Protein AF-A0A1J8QAJ9-F1 (afdb_monomer_lite)

Organism: NCBI:txid180088

pLDDT: mean 81.23, std 15.1, range [34.09, 98.06]

InterPro domains:
  IPR018247 EF-Hand 1, calcium-binding site [PS00018] (236-248)
  IPR027815 CSC1/OSCA1-like, cytosolic domain [PF14703] (77-227)
  IPR032880 CSC1/OSCA1-like, N-terminal transmembrane domain [PF13967] (1-53)
  IPR045122 Calcium permeable stress-gated cation channel 1-like [PTHR13018] (11-214)

Secondary structure (DSSP, 8-state):
-HHHHTT---TT--GGGGGSGGG--GGGGGGHHHHHHHHHHHHHHHHHHHHHHHHHHHHHHHHHHHSHHHHTSHHHH--------GGG-SHHHHHHHHTTSTT--S--------TTHHHHHHHHHHHHHHHHHHHHHHHHHHHHHHHHHHHHHTTS--------TTS-HHHHHHHS-GGGS-EEEPPPTT-SSPPTT-S-EEEHHHHHHHHHHHHHHHHHHHHHHHHHTTT-----SSSSSS--TTTSPP--SPP-

Radius of gyration: 36.28 Å; chains: 1; bounding box: 70×71×97 Å

Foldseek 3Di:
DCLQQPPQDDPPQDDPSSPDPVSHDPVRVVSVVVVVVVVVVVVVVVVVVCVVVVVVVVVVVVVVLPPPVNCPDPVNVDDDDPDDDLVCQDFVSVQVVCCPPPPGDPGDDRDFDLDCLVVLVVQLVVLVVLLVVQLVQLLVVLVVVVVVVVVVCVVPDDDDDPPPSVPPSVVSVVRDPPVSGDKDFDPDDPDPDRDVPDGDIDRSNVVSVVSNVVSVVVNVVSVVVRVVVSPDPQDPPPPPPDCDPVSDDPPPDDDD

Sequence (256 aa):
MPVTAVNNSSPGKTGLDRFNYGNIAAENQPRYSAHVVLAYIFTFWIYWNIRREMRHFITVRQLHLINPAHSKSVQANTILVTGIPVKYLSEPALSQLYSHLPGGIAKVWLNRDLKDLPSIYDRRLAACGKLESAETSLLSTAAKLRRKELKKADGTNESFESADPERNVALAERLVPKDQWPTHRLPAGFMPFSLPFIGEKVDTIDWCRKEIAATTGLLIKGRQTVADESLSLSEDVNGDGKVDRQDLNKQTYPPL

Structure (mmCIF, N/CA/C/O backbone):
data_AF-A0A1J8QAJ9-F1
#
_entry.id   AF-A0A1J8QAJ9-F1
#
loop_
_atom_site.group_PDB
_atom_site.id
_atom_site.type_symbol
_atom_site.label_atom_id
_atom_site.label_alt_id
_atom_site.label_comp_id
_atom_site.label_asym_id
_atom_site.label_entity_id
_atom_site.label_seq_id
_atom_site.pdbx_PDB_ins_code
_atom_site.Cartn_x
_atom_site.Cartn_y
_atom_site.Cartn_z
_atom_site.occupancy
_atom_site.B_iso_or_equiv
_atom_site.auth_seq_id
_atom_site.auth_comp_id
_atom_site.auth_asym_id
_atom_site.auth_atom_id
_atom_site.pdbx_PDB_model_num
ATOM 1 N N . MET A 1 1 ? -3.900 17.678 -45.685 1.00 61.94 1 MET A N 1
ATOM 2 C CA . MET A 1 1 ? -5.143 18.411 -46.016 1.00 61.94 1 MET A CA 1
ATOM 3 C C . MET A 1 1 ? -5.127 19.056 -47.402 1.00 61.94 1 MET A C 1
ATOM 5 O O . MET A 1 1 ? -6.045 18.758 -48.152 1.00 61.94 1 MET A O 1
ATOM 9 N N . PRO A 1 2 ? -4.132 19.869 -47.817 1.00 74.75 2 PRO A N 1
ATOM 10 C CA . PRO A 1 2 ? -4.146 20.434 -49.176 1.00 74.75 2 PRO A CA 1
ATOM 11 C C . PRO A 1 2 ? -3.900 19.379 -50.271 1.00 74.75 2 PRO A C 1
ATOM 13 O O . PRO A 1 2 ? -4.496 19.452 -51.339 1.00 74.75 2 PRO A O 1
ATOM 16 N N . VAL A 1 3 ? -3.097 18.351 -49.972 1.00 78.88 3 VAL A N 1
ATOM 17 C CA . VAL A 1 3 ? -2.720 17.269 -50.905 1.00 78.88 3 VAL A CA 1
ATOM 18 C C . VAL A 1 3 ? -3.925 16.469 -51.430 1.00 78.88 3 VAL A C 1
ATOM 20 O O . VAL A 1 3 ? -3.928 16.048 -52.586 1.00 78.88 3 VAL A O 1
ATOM 23 N N . THR A 1 4 ? -4.959 16.280 -50.606 1.00 80.75 4 THR A N 1
ATOM 24 C CA . THR A 1 4 ? -6.161 15.502 -50.951 1.00 80.75 4 THR A CA 1
ATOM 25 C C . THR A 1 4 ? -7.276 16.345 -51.569 1.00 80.75 4 THR A C 1
ATOM 27 O O . THR A 1 4 ? -8.102 15.796 -52.294 1.00 80.75 4 THR A O 1
ATOM 30 N N . ALA A 1 5 ? -7.286 17.664 -51.334 1.00 77.88 5 ALA A N 1
ATOM 31 C CA . ALA A 1 5 ? -8.416 18.540 -51.652 1.00 77.88 5 ALA A CA 1
ATOM 32 C C . ALA A 1 5 ? -8.204 19.480 -52.853 1.00 77.88 5 ALA A C 1
ATOM 34 O O . ALA A 1 5 ? -9.180 19.862 -53.494 1.00 77.88 5 ALA A O 1
ATOM 35 N N . VAL A 1 6 ? -6.967 19.890 -53.151 1.00 80.44 6 VAL A N 1
ATOM 36 C CA . VAL A 1 6 ? -6.681 20.864 -54.222 1.00 80.44 6 VAL A CA 1
ATOM 37 C C . VAL A 1 6 ? -6.573 20.150 -55.569 1.00 80.44 6 VAL A C 1
ATOM 39 O O . VAL A 1 6 ? -5.851 19.163 -55.673 1.00 80.44 6 VAL A O 1
ATOM 42 N N . ASN A 1 7 ? -7.252 20.642 -56.612 1.00 73.94 7 ASN A N 1
ATOM 43 C CA . ASN A 1 7 ? -7.198 20.100 -57.983 1.00 73.94 7 ASN A CA 1
ATOM 44 C C . ASN A 1 7 ? -7.383 18.571 -58.053 1.00 73.94 7 ASN A C 1
ATOM 46 O O . ASN A 1 7 ? -6.612 17.878 -58.714 1.00 73.94 7 ASN A O 1
ATOM 50 N N . ASN A 1 8 ? -8.361 18.056 -57.304 1.00 70.50 8 ASN A N 1
ATOM 51 C CA . ASN A 1 8 ? -8.836 16.673 -57.334 1.00 70.50 8 ASN A CA 1
ATOM 52 C C . ASN A 1 8 ? -10.368 16.731 -57.318 1.00 70.50 8 ASN A C 1
ATOM 54 O O . ASN A 1 8 ? -10.951 17.111 -56.302 1.00 70.50 8 ASN A O 1
ATOM 58 N N . SER A 1 9 ? -11.011 16.397 -58.436 1.00 65.44 9 SER A N 1
ATOM 59 C CA . SER A 1 9 ? -12.472 16.359 -58.546 1.00 65.44 9 SER A CA 1
ATOM 60 C C . SER A 1 9 ? -12.901 14.920 -58.806 1.00 65.44 9 SER A C 1
ATOM 62 O O . SER A 1 9 ? -12.842 14.452 -59.939 1.00 65.44 9 SER A O 1
ATOM 64 N N . SER A 1 10 ? -13.268 14.191 -57.748 1.00 68.81 10 SER A N 1
ATOM 65 C CA . SER A 1 10 ? -13.885 12.871 -57.889 1.00 68.81 10 SER A CA 1
ATOM 66 C C . SER A 1 10 ? -15.414 13.014 -57.798 1.00 68.81 10 SER A C 1
ATOM 68 O O . SER A 1 10 ? -15.906 13.690 -56.886 1.00 68.81 10 SER A O 1
ATOM 70 N N . PRO A 1 11 ? -16.191 12.444 -58.741 1.00 72.50 11 PRO A N 1
ATOM 71 C CA . PRO A 1 11 ? -17.647 12.558 -58.717 1.00 72.50 11 PRO A CA 1
ATOM 72 C C . PRO A 1 11 ? -18.222 12.000 -57.407 1.00 72.50 11 PRO A C 1
ATOM 74 O O . PRO A 1 11 ? -17.904 10.881 -57.013 1.00 72.50 11 PRO A O 1
ATOM 77 N N . GLY A 1 12 ? -19.066 12.781 -56.727 1.00 73.50 12 GLY A N 1
ATOM 78 C CA . GLY A 1 12 ? -19.801 12.337 -55.535 1.00 73.50 12 GLY A CA 1
ATOM 79 C C . GLY A 1 12 ? -19.092 12.497 -54.183 1.00 73.50 12 GLY A C 1
ATOM 80 O O . GLY A 1 12 ? -19.705 12.184 -53.168 1.00 73.50 12 GLY A O 1
ATOM 81 N N . LYS A 1 13 ? -17.853 13.012 -54.120 1.00 71.31 13 LYS A N 1
ATOM 82 C CA . LYS A 1 13 ? -17.152 13.267 -52.841 1.00 71.31 13 LYS A CA 1
ATOM 83 C C . LYS A 1 13 ? -17.133 14.751 -52.483 1.00 71.31 13 LYS A C 1
ATOM 85 O O . LYS A 1 13 ? -16.200 15.485 -52.806 1.00 71.31 13 LYS A O 1
ATOM 90 N N . THR A 1 14 ? -18.180 15.200 -51.794 1.00 77.00 14 THR A N 1
ATOM 91 C CA . THR A 1 14 ? -18.348 16.591 -51.337 1.00 77.00 14 THR A CA 1
ATOM 92 C C . THR A 1 14 ? -18.219 16.714 -49.816 1.00 77.00 14 THR A C 1
ATOM 94 O O . THR A 1 14 ? -18.497 15.772 -49.083 1.00 77.00 14 THR A O 1
ATOM 97 N N . GLY A 1 15 ? -17.822 17.887 -49.309 1.00 81.38 15 GLY A N 1
ATOM 98 C CA . GLY A 1 15 ? -17.729 18.133 -47.863 1.00 81.38 15 GLY A CA 1
ATOM 99 C C . GLY A 1 15 ? -16.521 17.455 -47.203 1.00 81.38 15 GLY A C 1
ATOM 100 O O . GLY A 1 15 ? -15.385 17.672 -47.629 1.00 81.38 15 GLY A O 1
ATOM 101 N N . LEU A 1 16 ? -16.754 16.668 -46.145 1.00 80.44 16 LEU A N 1
ATOM 102 C CA . LEU A 1 16 ? -15.703 16.020 -45.341 1.00 80.44 16 LEU A CA 1
ATOM 103 C C . LEU A 1 16 ? -14.921 14.956 -46.131 1.00 80.44 16 LEU A C 1
ATOM 105 O O . LEU A 1 16 ? -13.706 14.826 -45.961 1.00 80.44 16 LEU A O 1
ATOM 109 N N . ASP A 1 17 ? -15.589 14.269 -47.058 1.00 79.94 17 ASP A N 1
ATOM 110 C CA . ASP A 1 17 ? -14.991 13.211 -47.881 1.00 79.94 17 ASP A CA 1
ATOM 111 C C . ASP A 1 17 ? -13.888 13.717 -48.815 1.00 79.94 17 ASP A C 1
ATOM 113 O O . ASP A 1 17 ? -13.014 12.947 -49.217 1.00 79.94 17 ASP A O 1
ATOM 117 N N . ARG A 1 18 ? -13.853 15.029 -49.088 1.00 78.12 18 ARG A N 1
ATOM 118 C CA . ARG A 1 18 ? -12.791 15.680 -49.868 1.00 78.12 18 ARG A CA 1
ATOM 119 C C . ARG A 1 18 ? -11.414 15.580 -49.200 1.00 78.12 18 ARG A C 1
ATOM 121 O O . ARG A 1 18 ? -10.391 15.644 -49.878 1.00 78.12 18 ARG A O 1
ATOM 128 N N . PHE A 1 19 ? -11.367 15.446 -47.874 1.00 81.75 19 PHE A N 1
ATOM 129 C CA . PHE A 1 19 ? -10.110 15.395 -47.121 1.00 81.75 19 PHE A CA 1
ATOM 130 C C . PHE A 1 19 ? -9.593 13.975 -46.891 1.00 81.75 19 PHE A C 1
ATOM 132 O O . PHE A 1 19 ? -8.441 13.813 -46.484 1.00 81.75 19 PHE A O 1
ATOM 139 N N . ASN A 1 20 ? -10.414 12.964 -47.175 1.00 80.88 20 ASN A N 1
ATOM 140 C CA . ASN A 1 20 ? -10.058 11.566 -47.003 1.00 80.88 20 ASN A CA 1
ATOM 141 C C . ASN A 1 20 ? -9.048 11.117 -48.083 1.00 80.88 20 ASN A C 1
ATOM 143 O O . ASN A 1 20 ? -9.077 11.594 -49.219 1.00 80.88 20 ASN A O 1
ATOM 147 N N . TYR A 1 21 ? -8.160 10.173 -47.754 1.00 77.56 21 TYR A N 1
ATOM 148 C CA . TYR A 1 21 ? -7.148 9.645 -48.683 1.00 77.56 21 TYR A CA 1
ATOM 149 C C . TYR A 1 21 ? -7.778 8.968 -49.916 1.00 77.56 21 TYR A C 1
ATOM 151 O O . TYR A 1 21 ? -7.160 8.891 -50.976 1.00 77.56 21 TYR A O 1
ATOM 159 N N . GLY A 1 22 ? -9.032 8.518 -49.802 1.00 78.31 22 GLY A N 1
ATOM 160 C CA . GLY A 1 22 ? -9.804 7.942 -50.903 1.00 78.31 22 GLY A CA 1
ATOM 161 C C . GLY A 1 22 ? -10.326 8.946 -51.944 1.00 78.31 22 GLY A C 1
ATOM 162 O O . GLY A 1 22 ? -11.028 8.521 -52.856 1.00 78.31 22 GLY A O 1
ATOM 163 N N . ASN A 1 23 ? -10.070 10.255 -51.815 1.00 81.81 23 ASN A N 1
ATOM 164 C CA . ASN A 1 23 ? -10.470 11.283 -52.797 1.00 81.81 23 ASN A CA 1
ATOM 165 C C . ASN A 1 23 ? -9.426 11.516 -53.915 1.00 81.81 23 ASN A C 1
ATOM 167 O O . ASN A 1 23 ? -9.643 12.320 -54.819 1.00 81.81 23 ASN A O 1
ATOM 171 N N . ILE A 1 24 ? -8.268 10.852 -53.861 1.00 81.62 24 ILE A N 1
ATOM 172 C CA . ILE A 1 24 ? -7.215 11.015 -54.872 1.00 81.62 24 ILE A CA 1
ATOM 173 C C . ILE A 1 24 ? -7.598 10.215 -56.128 1.00 81.62 24 ILE A C 1
ATOM 175 O O . ILE A 1 24 ? -7.773 9.000 -56.068 1.00 81.62 24 ILE A O 1
ATOM 179 N N . ALA A 1 25 ? -7.751 10.907 -57.261 1.00 78.94 25 ALA A N 1
ATOM 180 C CA . ALA A 1 25 ? -8.084 10.299 -58.550 1.00 78.94 25 ALA A CA 1
ATOM 181 C C . ALA A 1 25 ? -6.923 9.447 -59.101 1.00 78.94 25 ALA A C 1
ATOM 183 O O . ALA A 1 25 ? -5.756 9.699 -58.791 1.00 78.94 25 ALA A O 1
ATOM 184 N N . ALA A 1 26 ? -7.230 8.465 -59.958 1.00 77.00 26 ALA A N 1
ATOM 185 C CA . ALA A 1 26 ? -6.241 7.538 -60.530 1.00 77.00 26 ALA A CA 1
ATOM 186 C C . ALA A 1 26 ? -5.134 8.236 -61.350 1.00 77.00 26 ALA A C 1
ATOM 188 O O . ALA A 1 26 ? -4.016 7.741 -61.428 1.00 77.00 26 ALA A O 1
ATOM 189 N N . GLU A 1 27 ? -5.420 9.416 -61.895 1.00 79.25 27 GLU A N 1
ATOM 190 C CA . GLU A 1 27 ? -4.472 10.283 -62.609 1.00 79.25 27 GLU A CA 1
ATOM 191 C C . GLU A 1 27 ? -3.473 11.012 -61.686 1.00 79.25 27 GLU A C 1
ATOM 193 O O . GLU A 1 27 ? -2.376 11.362 -62.111 1.00 79.25 27 GLU A O 1
ATOM 198 N N . ASN A 1 28 ? -3.808 11.191 -60.401 1.00 77.94 28 ASN A N 1
ATOM 199 C CA . ASN A 1 28 ? -3.022 11.948 -59.417 1.00 77.94 28 ASN A CA 1
ATOM 200 C C . ASN A 1 28 ? -2.430 11.060 -58.299 1.00 77.94 28 ASN A C 1
ATOM 202 O O . ASN A 1 28 ? -2.114 11.544 -57.208 1.00 77.94 28 ASN A O 1
ATOM 206 N N . GLN A 1 29 ? -2.212 9.772 -58.589 1.00 80.12 29 GLN A N 1
ATOM 207 C CA . GLN A 1 29 ? -1.561 8.776 -57.721 1.00 80.12 29 GLN A CA 1
ATOM 208 C C . GLN A 1 29 ? -0.252 9.227 -57.026 1.00 80.12 29 GLN A C 1
ATOM 210 O O . GLN A 1 29 ? -0.102 8.919 -55.839 1.00 80.12 29 GLN A O 1
ATOM 215 N N . PRO A 1 30 ? 0.686 9.993 -57.638 1.00 83.94 30 PRO A N 1
ATOM 216 C CA . PRO A 1 30 ? 1.929 10.383 -56.954 1.00 83.94 30 PRO A CA 1
ATOM 217 C C . PRO A 1 30 ? 1.712 11.210 -55.678 1.00 83.94 30 PRO A C 1
ATOM 219 O O . PRO A 1 30 ? 2.608 11.286 -54.837 1.00 83.94 30 PRO A O 1
ATOM 222 N N . ARG A 1 31 ? 0.522 11.786 -55.468 1.00 82.75 31 ARG A N 1
ATOM 223 C CA . ARG A 1 31 ? 0.179 12.549 -54.258 1.00 82.75 31 ARG A CA 1
ATOM 224 C C . ARG A 1 31 ? 0.101 11.689 -52.989 1.00 82.75 31 ARG A C 1
ATOM 226 O O . ARG A 1 31 ? 0.273 12.230 -51.897 1.00 82.75 31 ARG A O 1
ATOM 233 N N . TYR A 1 32 ? -0.078 10.368 -53.104 1.00 83.94 32 TYR A N 1
ATOM 234 C CA . TYR A 1 32 ? -0.026 9.453 -51.952 1.00 83.94 32 TYR A CA 1
ATOM 235 C C . TYR A 1 32 ? 1.341 9.450 -51.256 1.00 83.94 32 TYR A C 1
ATOM 237 O O . TYR A 1 32 ? 1.408 9.282 -50.037 1.00 83.94 32 TYR A O 1
ATOM 245 N N . SER A 1 33 ? 2.421 9.719 -52.000 1.00 85.06 33 SER A N 1
ATOM 246 C CA . SER A 1 33 ? 3.780 9.808 -51.450 1.00 85.06 33 SER A CA 1
ATOM 247 C C . SER A 1 33 ? 3.887 10.829 -50.314 1.00 85.06 33 SER A C 1
ATOM 249 O O . SER A 1 33 ? 4.554 10.568 -49.317 1.00 85.06 33 SER A O 1
ATOM 251 N N . ALA A 1 34 ? 3.158 11.948 -50.390 1.00 87.50 34 ALA A N 1
ATOM 252 C CA . ALA A 1 34 ? 3.179 12.976 -49.357 1.00 87.50 34 ALA A CA 1
ATOM 253 C C . ALA A 1 34 ? 2.617 12.479 -48.013 1.00 87.50 34 ALA A C 1
ATOM 255 O O . ALA A 1 34 ? 3.121 12.873 -46.963 1.00 87.50 34 ALA A O 1
ATOM 256 N N . HIS A 1 35 ? 1.614 11.590 -48.020 1.00 86.50 35 HIS A N 1
ATOM 257 C CA . HIS A 1 35 ? 1.092 10.977 -46.792 1.00 86.50 35 HIS A CA 1
ATOM 258 C C . HIS A 1 35 ? 2.091 10.003 -46.172 1.00 86.50 35 HIS A C 1
ATOM 260 O O . HIS A 1 35 ? 2.259 9.999 -44.955 1.00 86.50 35 HIS A O 1
ATOM 266 N N . VAL A 1 36 ? 2.782 9.222 -47.004 1.00 90.00 36 VAL A N 1
ATOM 267 C CA . VAL A 1 36 ? 3.828 8.291 -46.562 1.00 90.00 36 VAL A CA 1
ATOM 268 C C . VAL A 1 36 ? 5.016 9.054 -45.970 1.00 90.00 36 VAL A C 1
ATOM 270 O O . VAL A 1 36 ? 5.462 8.741 -44.870 1.00 90.00 36 VAL A O 1
ATOM 273 N N . VAL A 1 37 ? 5.483 10.111 -46.642 1.00 92.19 37 VAL A N 1
ATOM 274 C CA . VAL A 1 37 ? 6.563 10.980 -46.142 1.00 92.19 37 VAL A CA 1
ATOM 275 C C . VAL A 1 37 ? 6.173 11.631 -44.817 1.00 92.19 37 VAL A C 1
ATOM 277 O O . VAL A 1 37 ? 6.948 11.606 -43.864 1.00 92.19 37 VAL A O 1
ATOM 280 N N . LEU A 1 38 ? 4.954 12.168 -44.724 1.00 90.44 38 LEU A N 1
ATOM 281 C CA . LEU A 1 38 ? 4.445 12.767 -43.495 1.00 90.44 38 LEU A CA 1
ATOM 282 C C . LEU A 1 38 ? 4.342 11.732 -42.364 1.00 90.44 38 LEU A C 1
ATOM 284 O O . LEU A 1 38 ? 4.725 12.041 -41.239 1.00 90.44 38 LEU A O 1
ATOM 288 N N . ALA A 1 39 ? 3.914 10.500 -42.658 1.00 92.81 39 ALA A N 1
ATOM 289 C CA . ALA A 1 39 ? 3.911 9.410 -41.686 1.00 92.81 39 ALA A CA 1
ATOM 290 C C . ALA A 1 39 ? 5.326 9.121 -41.161 1.00 92.81 39 ALA A C 1
ATOM 292 O O . ALA A 1 39 ? 5.516 9.112 -39.950 1.00 92.81 39 ALA A O 1
ATOM 293 N N . TYR A 1 40 ? 6.334 8.994 -42.033 1.00 95.81 40 TYR A N 1
ATOM 294 C CA . TYR A 1 40 ? 7.724 8.792 -41.603 1.00 95.81 40 TYR A CA 1
ATOM 295 C C . TYR A 1 40 ? 8.274 9.956 -40.773 1.00 95.81 40 TYR A C 1
ATOM 297 O O . TYR A 1 40 ? 8.943 9.716 -39.767 1.00 95.81 40 TYR A O 1
ATOM 305 N N . ILE A 1 41 ? 7.969 11.206 -41.142 1.00 96.75 41 ILE A N 1
ATOM 306 C CA . ILE A 1 41 ? 8.363 12.391 -40.365 1.00 96.75 41 ILE A CA 1
ATOM 307 C C . ILE A 1 41 ? 7.741 12.340 -38.967 1.00 96.75 41 ILE A C 1
ATOM 309 O O . ILE A 1 41 ? 8.451 12.531 -37.980 1.00 96.75 41 ILE A O 1
ATOM 313 N N . PHE A 1 42 ? 6.443 12.041 -38.861 1.00 96.69 42 PHE A N 1
ATOM 314 C CA . PHE A 1 42 ? 5.774 11.917 -37.566 1.00 96.69 42 PHE A CA 1
ATOM 315 C C . PHE A 1 42 ? 6.311 10.743 -36.751 1.00 96.69 42 PHE A C 1
ATOM 317 O O . PHE A 1 42 ? 6.574 10.912 -35.564 1.00 96.69 42 PHE A O 1
ATOM 324 N N . THR A 1 43 ? 6.535 9.579 -37.360 1.00 96.88 43 THR A N 1
ATOM 325 C CA . THR A 1 43 ? 7.124 8.424 -36.675 1.00 96.88 43 THR A CA 1
ATOM 326 C C . THR A 1 43 ? 8.522 8.746 -36.152 1.00 96.88 43 THR A C 1
ATOM 328 O O . THR A 1 43 ? 8.815 8.463 -34.991 1.00 96.88 43 THR A O 1
ATOM 331 N N . PHE A 1 44 ? 9.371 9.393 -36.957 1.00 97.88 44 PHE A N 1
ATOM 332 C CA . PHE A 1 44 ? 10.698 9.827 -36.522 1.00 97.88 44 PHE A CA 1
ATOM 333 C C . PHE A 1 44 ? 10.615 10.865 -35.398 1.00 97.88 44 PHE A C 1
ATOM 335 O O . PHE A 1 44 ? 11.323 10.745 -34.400 1.00 97.88 44 PHE A O 1
ATOM 342 N N . TRP A 1 45 ? 9.723 11.851 -35.518 1.00 97.69 45 TRP A N 1
ATOM 343 C CA . TRP A 1 45 ? 9.498 12.867 -34.490 1.00 97.69 45 TRP A CA 1
ATOM 344 C C . TRP A 1 45 ? 9.022 12.257 -33.168 1.00 97.69 45 TRP A C 1
ATOM 346 O O . TRP A 1 45 ? 9.549 12.596 -32.108 1.00 97.69 45 TRP A O 1
ATOM 356 N N . ILE A 1 46 ? 8.066 11.327 -33.213 1.00 97.81 46 ILE A N 1
ATOM 357 C CA . ILE A 1 46 ? 7.574 10.602 -32.037 1.00 97.81 46 ILE A CA 1
ATOM 358 C C . ILE A 1 46 ? 8.709 9.782 -31.423 1.00 97.81 46 ILE A C 1
ATOM 360 O O . ILE A 1 46 ? 8.942 9.879 -30.221 1.00 97.81 46 ILE A O 1
ATOM 364 N N . TYR A 1 47 ? 9.467 9.036 -32.231 1.00 97.94 47 TYR A N 1
ATOM 365 C CA . TYR A 1 47 ? 10.605 8.256 -31.744 1.00 97.94 47 TYR A CA 1
ATOM 366 C C . TYR A 1 47 ? 11.677 9.142 -31.095 1.00 97.94 47 TYR A C 1
ATOM 368 O O . TYR A 1 47 ? 12.195 8.823 -30.022 1.00 97.94 47 TYR A O 1
ATOM 376 N N . TRP A 1 48 ? 11.976 10.291 -31.702 1.00 97.94 48 TRP A N 1
ATOM 377 C CA . TRP A 1 48 ? 12.898 11.275 -31.149 1.00 97.94 48 TRP A CA 1
ATOM 378 C C . TRP A 1 48 ? 12.401 11.838 -29.809 1.00 97.94 48 TRP A C 1
ATOM 380 O O . TRP A 1 48 ? 13.186 11.901 -28.859 1.00 97.94 48 TRP A O 1
ATOM 390 N N . ASN A 1 49 ? 11.108 12.167 -29.693 1.00 98.06 49 ASN A N 1
ATOM 391 C CA . ASN A 1 49 ? 10.502 12.615 -28.436 1.00 98.06 49 ASN A CA 1
ATOM 392 C C . ASN A 1 49 ? 10.547 11.526 -27.363 1.00 98.06 49 ASN A C 1
ATOM 394 O O . ASN A 1 49 ? 11.031 11.793 -26.269 1.00 98.06 49 ASN A O 1
ATOM 398 N N . ILE A 1 50 ? 10.151 10.289 -27.679 1.00 97.81 50 ILE A N 1
ATOM 399 C CA . ILE A 1 50 ? 10.227 9.159 -26.739 1.00 97.81 50 ILE A CA 1
ATOM 400 C C . ILE A 1 50 ? 11.661 8.992 -26.233 1.00 97.81 50 ILE A C 1
ATOM 402 O O . ILE A 1 50 ? 11.886 8.853 -25.035 1.00 97.81 50 ILE A O 1
ATOM 406 N N . ARG A 1 51 ? 12.661 9.061 -27.119 1.00 97.69 51 ARG A N 1
ATOM 407 C CA . ARG A 1 51 ? 14.067 8.926 -26.719 1.00 97.69 51 ARG A CA 1
ATOM 408 C C . ARG A 1 51 ? 14.566 10.110 -25.887 1.00 97.69 51 ARG A C 1
ATOM 410 O O . ARG A 1 51 ? 15.450 9.941 -25.045 1.00 97.69 51 ARG A O 1
ATOM 417 N N . ARG A 1 52 ? 14.070 11.322 -26.140 1.00 97.81 52 ARG A N 1
ATOM 418 C CA . ARG A 1 52 ? 14.383 12.517 -25.343 1.00 97.81 52 ARG A CA 1
ATOM 419 C C . ARG A 1 52 ? 13.773 12.410 -23.945 1.00 97.81 52 ARG A C 1
ATOM 421 O O . ARG A 1 52 ? 14.514 12.535 -22.973 1.00 97.81 52 ARG A O 1
ATOM 428 N N . GLU A 1 53 ? 12.484 12.104 -23.859 1.00 98.06 53 GLU A N 1
ATOM 429 C CA . GLU A 1 53 ? 11.752 11.967 -22.597 1.00 98.06 53 GLU A CA 1
ATOM 430 C C . GLU A 1 53 ? 12.245 10.776 -21.774 1.00 98.06 53 GLU A C 1
ATOM 432 O O . GLU A 1 53 ? 12.464 10.913 -20.578 1.00 98.06 53 GLU A O 1
ATOM 437 N N . MET A 1 54 ? 12.542 9.633 -22.402 1.00 97.88 54 MET A N 1
ATOM 438 C CA . MET A 1 54 ? 13.100 8.472 -21.700 1.00 97.88 54 MET A CA 1
ATOM 439 C C . MET A 1 54 ? 14.458 8.790 -21.065 1.00 97.88 54 MET A C 1
ATOM 441 O O . MET A 1 54 ? 14.708 8.424 -19.919 1.00 97.88 54 MET A O 1
ATOM 445 N N . ARG A 1 55 ? 15.339 9.511 -21.776 1.00 97.31 55 ARG A N 1
ATOM 446 C CA . ARG A 1 55 ? 16.623 9.951 -21.205 1.00 97.31 55 ARG A CA 1
ATOM 447 C C . ARG A 1 55 ? 16.410 10.887 -20.020 1.00 97.31 55 ARG A C 1
ATOM 449 O O . ARG A 1 55 ? 17.038 10.690 -18.985 1.00 97.31 55 ARG 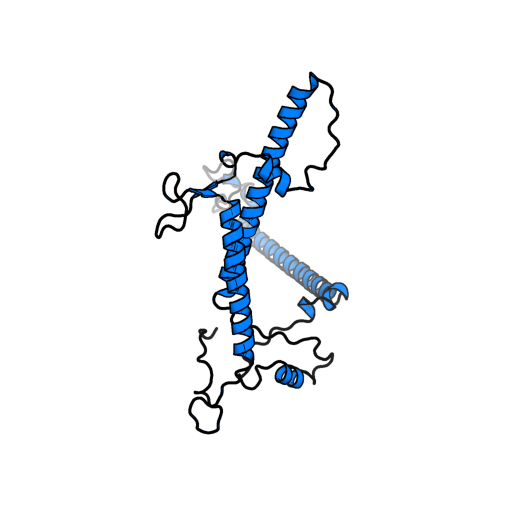A O 1
ATOM 456 N N . HIS A 1 56 ? 15.508 11.856 -20.157 1.00 97.75 56 HIS A N 1
ATOM 457 C CA . HIS A 1 56 ? 15.176 12.772 -19.070 1.00 97.75 56 HIS A CA 1
ATOM 458 C C . HIS A 1 56 ? 14.599 12.032 -17.853 1.00 97.75 56 HIS A C 1
ATOM 460 O O . HIS A 1 56 ? 15.071 12.233 -16.736 1.00 97.75 56 HIS A O 1
ATOM 466 N N . PHE A 1 57 ? 13.658 11.110 -18.072 1.00 97.94 57 PHE A N 1
ATOM 467 C CA . PHE A 1 57 ? 13.064 10.273 -17.033 1.00 97.94 57 PHE A CA 1
ATOM 468 C C . PHE A 1 57 ? 14.114 9.455 -16.279 1.00 97.94 57 PHE A C 1
ATOM 470 O O . PHE A 1 57 ? 14.084 9.419 -15.052 1.00 97.94 57 PHE A O 1
ATOM 477 N N . ILE A 1 58 ? 15.068 8.836 -16.984 1.00 97.75 58 ILE A N 1
ATOM 478 C CA . ILE A 1 58 ? 16.150 8.073 -16.347 1.00 97.75 58 ILE A CA 1
ATOM 479 C C . ILE A 1 58 ? 16.987 8.984 -15.446 1.00 97.75 58 ILE A C 1
ATOM 481 O O . ILE A 1 58 ? 17.220 8.630 -14.291 1.00 97.75 58 ILE A O 1
ATOM 485 N N . THR A 1 59 ? 17.388 10.166 -15.926 1.00 97.50 59 THR A N 1
ATOM 486 C CA . THR A 1 59 ? 18.167 11.119 -15.119 1.00 97.50 59 THR A CA 1
ATOM 487 C C . THR A 1 59 ? 17.390 11.580 -13.887 1.00 97.50 59 THR A C 1
ATOM 489 O O . THR A 1 59 ? 17.915 11.533 -12.777 1.00 97.50 59 THR A O 1
ATOM 492 N N . VAL A 1 60 ? 16.125 11.975 -14.048 1.00 97.56 60 VAL A N 1
ATOM 493 C CA . VAL A 1 60 ? 15.277 12.419 -12.930 1.00 97.56 60 VAL A CA 1
ATOM 494 C C . VAL A 1 60 ? 15.051 11.288 -11.928 1.00 97.56 60 VAL A C 1
ATOM 496 O O . VAL A 1 60 ? 15.143 11.508 -10.722 1.00 97.56 60 VAL A O 1
ATOM 499 N N . ARG A 1 61 ? 14.822 10.060 -12.402 1.00 96.81 61 ARG A N 1
ATOM 500 C CA . ARG A 1 61 ? 14.677 8.879 -11.545 1.00 96.81 61 ARG A CA 1
ATOM 501 C C . ARG A 1 61 ? 15.953 8.602 -10.760 1.00 96.81 61 ARG A C 1
ATOM 503 O O . ARG A 1 61 ? 15.871 8.349 -9.567 1.00 96.81 61 ARG A O 1
ATOM 510 N N . GLN A 1 62 ? 17.119 8.657 -11.397 1.00 95.94 62 GLN A N 1
ATOM 511 C CA . GLN A 1 62 ? 18.400 8.466 -10.712 1.00 95.94 62 GLN A CA 1
ATOM 512 C C . GLN A 1 62 ? 18.619 9.537 -9.639 1.00 95.94 62 GLN A C 1
ATOM 514 O O . GLN A 1 62 ? 18.951 9.198 -8.507 1.00 95.94 62 GLN A O 1
ATOM 519 N N . LEU A 1 63 ? 18.346 10.807 -9.953 1.00 96.12 63 LEU A N 1
ATOM 520 C CA . LEU A 1 63 ? 18.413 11.901 -8.979 1.00 96.12 63 LEU A CA 1
ATOM 521 C C . LEU A 1 63 ? 17.445 11.691 -7.808 1.00 96.12 63 LEU A C 1
ATOM 523 O O . LEU A 1 63 ? 17.813 11.919 -6.658 1.00 96.12 63 LEU A O 1
ATOM 527 N N . HIS A 1 64 ? 16.228 11.215 -8.081 1.00 94.56 64 HIS A N 1
ATOM 528 C CA . HIS A 1 64 ? 15.261 10.877 -7.040 1.00 94.56 64 HIS A CA 1
ATOM 529 C C . HIS A 1 64 ? 15.746 9.720 -6.158 1.00 94.56 64 HIS A C 1
ATOM 531 O O . HIS A 1 64 ? 15.617 9.794 -4.939 1.00 94.56 64 HIS A O 1
ATOM 537 N N . LEU A 1 65 ? 16.343 8.681 -6.752 1.00 93.50 65 LEU A N 1
ATOM 538 C CA . LEU A 1 65 ? 16.845 7.519 -6.018 1.00 93.50 65 LEU A CA 1
ATOM 539 C C . LEU A 1 65 ? 18.049 7.848 -5.121 1.00 93.50 65 LEU A C 1
ATOM 541 O O . LEU A 1 65 ? 18.184 7.272 -4.046 1.00 93.50 65 LEU A O 1
ATOM 545 N N . ILE A 1 66 ? 18.893 8.794 -5.542 1.00 93.75 66 ILE A N 1
ATOM 546 C CA . ILE A 1 66 ? 20.072 9.249 -4.785 1.00 93.75 66 ILE A CA 1
ATOM 547 C C . ILE A 1 66 ? 19.690 10.264 -3.694 1.00 93.75 66 ILE A C 1
ATOM 549 O O . ILE A 1 66 ? 20.454 10.484 -2.754 1.00 93.75 66 ILE A O 1
ATOM 553 N N . ASN A 1 67 ? 18.508 10.882 -3.781 1.00 94.44 67 ASN A N 1
ATOM 554 C CA . ASN A 1 67 ? 18.062 11.860 -2.796 1.00 94.44 67 ASN A CA 1
ATOM 555 C C . ASN A 1 67 ? 18.057 11.246 -1.376 1.00 94.44 67 ASN A C 1
ATOM 557 O O . ASN A 1 67 ? 17.376 10.238 -1.153 1.00 94.44 67 ASN A O 1
ATOM 561 N N . PRO A 1 68 ? 18.735 11.868 -0.387 1.00 93.62 68 PRO A N 1
ATOM 562 C CA . PRO A 1 68 ? 18.760 11.392 0.995 1.00 93.62 68 PRO A CA 1
ATOM 563 C C . PRO A 1 68 ? 17.379 11.154 1.615 1.00 93.62 68 PRO A C 1
ATOM 565 O O . PRO A 1 68 ? 17.242 10.276 2.464 1.00 93.62 68 PRO A O 1
ATOM 568 N N . ALA A 1 69 ? 16.353 11.904 1.198 1.00 92.19 69 ALA A N 1
ATOM 569 C CA . ALA A 1 69 ? 14.984 11.702 1.669 1.00 92.19 69 ALA A CA 1
ATOM 570 C C . ALA A 1 69 ? 14.423 10.327 1.261 1.00 92.19 69 ALA A C 1
ATOM 572 O O . ALA A 1 69 ? 13.756 9.674 2.061 1.00 92.19 69 ALA A O 1
ATOM 573 N N . HIS A 1 70 ? 14.725 9.864 0.043 1.00 91.94 70 HIS A N 1
ATOM 574 C CA . HIS A 1 70 ? 14.299 8.547 -0.426 1.00 91.94 70 HIS A CA 1
ATOM 575 C C . HIS A 1 70 ? 15.250 7.440 0.035 1.00 91.94 70 HIS A C 1
ATOM 577 O O . HIS A 1 70 ? 14.785 6.408 0.510 1.00 91.94 70 HIS A O 1
ATOM 583 N N . SER A 1 71 ? 16.566 7.663 -0.016 1.00 91.31 71 SER A N 1
ATOM 584 C CA . SER A 1 71 ? 17.561 6.672 0.417 1.00 91.31 71 SER A CA 1
ATOM 585 C C . SER A 1 71 ? 17.427 6.296 1.901 1.00 91.31 71 SER A C 1
ATOM 587 O O . SER A 1 71 ? 17.667 5.151 2.263 1.00 91.31 71 SER A O 1
ATOM 589 N N . LYS A 1 72 ? 16.968 7.205 2.772 1.00 90.38 72 LYS A N 1
ATOM 590 C CA . LYS A 1 72 ? 16.676 6.885 4.185 1.00 90.38 72 LYS A CA 1
ATOM 591 C C . LYS A 1 72 ? 15.328 6.190 4.400 1.00 90.38 72 LYS A C 1
ATOM 593 O O . LYS A 1 72 ? 15.046 5.749 5.512 1.00 90.38 72 LYS A O 1
ATOM 598 N N . SER A 1 73 ? 14.480 6.105 3.376 1.00 92.06 73 SER A N 1
ATOM 599 C CA . SER A 1 73 ? 13.158 5.492 3.503 1.00 92.06 73 SER A CA 1
ATOM 600 C C . SER A 1 73 ? 13.254 3.983 3.740 1.00 92.06 73 SER A C 1
ATOM 602 O O . SER A 1 73 ? 14.174 3.309 3.274 1.00 92.06 73 SER A O 1
ATOM 604 N N . VAL A 1 74 ? 12.262 3.432 4.441 1.00 90.94 74 VAL A N 1
ATOM 605 C CA . VAL A 1 74 ? 12.181 1.988 4.717 1.00 90.94 74 VAL A CA 1
ATOM 606 C C . VAL A 1 74 ? 12.089 1.189 3.415 1.00 90.94 74 VAL A C 1
ATOM 608 O O . VAL A 1 74 ? 12.679 0.121 3.315 1.00 90.94 74 VAL A O 1
ATOM 611 N N . GLN A 1 75 ? 11.423 1.727 2.390 1.00 90.12 75 GLN A N 1
ATOM 612 C CA . GLN A 1 75 ? 11.282 1.071 1.091 1.00 90.12 75 GLN A CA 1
ATOM 613 C C . GLN A 1 75 ? 12.618 0.922 0.348 1.00 90.12 75 GLN A C 1
ATOM 615 O O . GLN A 1 75 ? 12.825 -0.090 -0.310 1.00 90.12 75 GLN A O 1
ATOM 620 N N . ALA A 1 76 ? 13.519 1.904 0.454 1.00 90.69 76 ALA A N 1
ATOM 621 C CA . ALA A 1 76 ? 14.833 1.843 -0.188 1.00 90.69 76 ALA A CA 1
ATOM 622 C C . ALA A 1 76 ? 15.812 0.908 0.547 1.00 90.69 76 ALA A C 1
ATOM 624 O O . ALA A 1 76 ? 16.693 0.331 -0.083 1.00 90.69 76 ALA A O 1
ATOM 625 N N . ASN A 1 77 ? 15.640 0.746 1.864 1.00 89.69 77 ASN A N 1
ATOM 626 C CA . ASN A 1 77 ? 16.550 -0.019 2.726 1.00 89.69 77 ASN A CA 1
ATOM 627 C C . ASN A 1 77 ? 16.063 -1.441 3.056 1.00 89.69 77 ASN A C 1
ATOM 629 O O . ASN A 1 77 ? 16.801 -2.209 3.668 1.00 89.69 77 ASN A O 1
ATOM 633 N N . THR A 1 78 ? 14.832 -1.801 2.684 1.00 91.81 78 THR A N 1
ATOM 634 C CA . THR A 1 78 ? 14.260 -3.128 2.951 1.00 91.81 78 THR A CA 1
ATOM 635 C C . THR A 1 78 ? 14.300 -3.975 1.689 1.00 91.81 78 THR A C 1
ATOM 637 O O . THR A 1 78 ? 13.789 -3.569 0.648 1.00 91.81 78 THR A O 1
ATOM 640 N N . ILE A 1 79 ? 14.858 -5.179 1.796 1.00 91.00 79 ILE A N 1
ATOM 641 C CA . ILE A 1 79 ? 14.869 -6.172 0.720 1.00 91.00 79 ILE A CA 1
ATOM 642 C C . ILE A 1 79 ? 13.984 -7.364 1.087 1.00 91.00 79 ILE A C 1
ATOM 644 O O . ILE A 1 79 ? 13.926 -7.772 2.247 1.00 91.00 79 ILE A O 1
ATOM 648 N N . LEU A 1 80 ? 13.305 -7.931 0.090 1.00 92.94 80 LEU A N 1
ATOM 649 C CA . LEU A 1 80 ? 12.578 -9.189 0.231 1.00 92.94 80 LEU A CA 1
ATOM 650 C C . LEU A 1 80 ? 13.468 -10.330 -0.264 1.00 92.94 80 LEU A C 1
ATOM 652 O O . LEU A 1 80 ? 13.843 -10.361 -1.434 1.00 92.94 80 LEU A O 1
ATOM 656 N N . VAL A 1 81 ? 13.783 -11.271 0.625 1.00 89.81 81 VAL A N 1
ATOM 657 C CA . VAL A 1 81 ? 14.546 -12.477 0.291 1.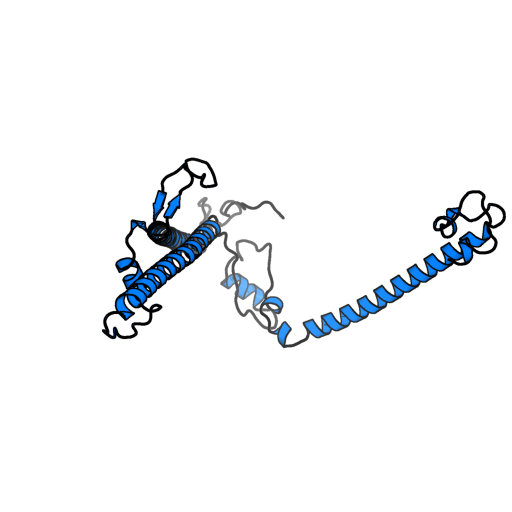00 89.81 81 VAL A CA 1
ATOM 658 C C . VAL A 1 81 ? 13.589 -13.662 0.230 1.00 89.81 81 VAL A C 1
ATOM 660 O O . VAL A 1 81 ? 12.929 -13.990 1.214 1.00 89.81 81 VAL A O 1
ATOM 663 N N . THR A 1 82 ? 13.517 -14.311 -0.928 1.00 89.88 82 THR A N 1
ATOM 664 C CA . THR A 1 82 ? 12.662 -15.480 -1.177 1.00 89.88 82 THR A CA 1
ATOM 665 C C . THR A 1 82 ? 13.497 -16.751 -1.340 1.00 89.88 82 THR A C 1
ATOM 667 O O . THR A 1 82 ? 14.641 -16.680 -1.780 1.00 89.88 82 THR A O 1
ATOM 670 N N . GLY A 1 83 ? 12.923 -17.923 -1.043 1.00 86.44 83 GLY A N 1
ATOM 671 C CA . GLY A 1 83 ? 13.577 -19.219 -1.293 1.00 86.44 83 GLY A CA 1
ATOM 672 C C . GLY A 1 83 ? 14.642 -19.618 -0.263 1.00 86.44 83 GLY A C 1
ATOM 673 O O . GLY A 1 83 ? 15.616 -20.283 -0.608 1.00 86.44 83 GLY A O 1
ATOM 674 N N . ILE A 1 84 ? 14.477 -19.208 0.996 1.00 84.06 84 ILE A N 1
ATOM 675 C CA . ILE A 1 84 ? 15.417 -19.517 2.081 1.00 84.06 84 ILE A CA 1
ATOM 676 C C . ILE A 1 84 ? 15.216 -20.974 2.543 1.00 84.06 84 ILE A C 1
ATOM 678 O O . ILE A 1 84 ? 14.094 -21.347 2.895 1.00 84.06 84 ILE A O 1
ATOM 682 N N . PRO A 1 85 ? 16.273 -21.808 2.586 1.00 84.31 85 PRO A N 1
ATOM 683 C CA . PRO A 1 85 ? 16.197 -23.146 3.170 1.00 84.31 85 PRO A CA 1
ATOM 684 C C . PRO A 1 85 ? 15.806 -23.103 4.654 1.00 84.31 85 PRO A C 1
ATOM 686 O O . PRO A 1 85 ? 16.295 -22.249 5.388 1.00 84.31 85 PRO A O 1
ATOM 689 N N . VAL A 1 86 ? 15.017 -24.076 5.124 1.00 76.75 86 VAL A N 1
ATOM 690 C CA . VAL A 1 86 ? 14.464 -24.098 6.498 1.00 76.75 86 VAL A CA 1
ATOM 691 C C . VAL A 1 86 ? 15.541 -24.001 7.586 1.00 76.75 86 VAL A C 1
ATOM 693 O O . VAL A 1 86 ? 15.355 -23.301 8.574 1.00 76.75 86 VAL A O 1
ATOM 696 N N . LYS A 1 87 ? 16.725 -24.580 7.357 1.00 79.25 87 LYS A N 1
ATOM 697 C CA . LYS A 1 87 ? 17.881 -24.474 8.269 1.00 79.25 87 LYS A CA 1
ATOM 698 C C . LYS A 1 87 ? 18.370 -23.039 8.527 1.00 79.25 87 LYS A C 1
ATOM 700 O O . LYS A 1 87 ? 19.012 -22.788 9.539 1.00 79.25 87 LYS A O 1
ATOM 705 N N . TYR A 1 88 ? 18.095 -22.112 7.608 1.00 79.94 88 TYR A N 1
ATOM 706 C CA . TYR A 1 88 ? 18.430 -20.691 7.723 1.00 79.94 88 TYR A CA 1
ATOM 707 C C . TYR A 1 88 ? 17.189 -19.816 7.935 1.00 79.94 88 TYR A C 1
ATOM 709 O O . TYR A 1 88 ? 17.301 -18.597 7.906 1.00 79.94 88 TYR A O 1
ATOM 717 N N . LEU A 1 89 ? 16.006 -20.401 8.149 1.00 80.56 89 LEU A N 1
ATOM 718 C CA . LEU A 1 89 ? 14.744 -19.683 8.342 1.00 80.56 89 LEU A CA 1
ATOM 719 C C . LEU A 1 89 ? 14.575 -19.233 9.803 1.00 80.56 89 LEU A C 1
ATOM 721 O O . LEU A 1 89 ? 13.532 -19.422 10.420 1.00 80.56 89 LEU A O 1
ATOM 725 N N . SER A 1 90 ? 15.626 -18.656 10.379 1.00 83.62 90 SER A N 1
ATOM 726 C CA . SER A 1 90 ? 15.595 -18.076 11.718 1.00 83.62 90 SER A CA 1
ATOM 727 C C . SER A 1 90 ? 16.227 -16.690 11.699 1.00 83.62 90 SER A C 1
ATOM 729 O O . SER A 1 90 ? 17.166 -16.422 10.948 1.00 83.62 90 SER A O 1
ATOM 731 N N . GLU A 1 91 ? 15.698 -15.791 12.526 1.00 85.81 91 GLU A N 1
ATOM 732 C CA . GLU A 1 91 ? 16.231 -14.436 12.691 1.00 85.81 91 GLU A CA 1
ATOM 733 C C . GLU A 1 91 ? 17.746 -14.414 12.986 1.00 85.81 91 GLU A C 1
ATOM 735 O O . GLU A 1 91 ? 18.456 -13.703 12.269 1.00 85.81 91 GLU A O 1
ATOM 740 N N . PRO A 1 92 ? 18.293 -15.212 13.930 1.00 86.50 92 PRO A N 1
ATOM 741 C CA . PRO A 1 92 ? 19.733 -15.210 14.187 1.00 86.50 92 PRO A CA 1
ATOM 742 C C . PRO A 1 92 ? 20.552 -15.780 13.022 1.00 86.50 92 PRO A C 1
ATOM 744 O O . PRO A 1 92 ? 21.601 -15.224 12.701 1.00 86.50 92 PRO A O 1
ATOM 747 N N . ALA A 1 93 ? 20.081 -16.835 12.344 1.00 87.19 93 ALA A N 1
ATOM 748 C CA . ALA A 1 93 ? 20.806 -17.414 11.212 1.00 87.19 93 ALA A CA 1
ATOM 749 C C . ALA A 1 93 ? 20.858 -16.453 10.015 1.00 87.19 93 ALA A C 1
ATOM 751 O O . ALA A 1 93 ? 21.911 -16.301 9.395 1.00 87.19 93 ALA A O 1
ATOM 752 N N . LEU A 1 94 ? 19.754 -15.755 9.718 1.00 87.94 94 LEU A N 1
ATOM 753 C CA . LEU A 1 94 ? 19.723 -14.713 8.686 1.00 87.94 94 LEU A CA 1
ATOM 754 C C . LEU A 1 94 ? 20.587 -13.522 9.082 1.00 87.94 94 LEU A C 1
ATOM 756 O O . LEU A 1 94 ? 21.330 -13.002 8.249 1.00 87.94 94 LEU A O 1
ATOM 760 N N . SER A 1 95 ? 20.542 -13.122 10.355 1.00 88.75 95 SER A N 1
ATOM 761 C CA . SER A 1 95 ? 21.390 -12.045 10.849 1.00 88.75 95 SER A CA 1
ATOM 762 C C . SER A 1 95 ? 22.875 -12.378 10.696 1.00 88.75 95 SER A C 1
ATOM 764 O O . SER A 1 95 ? 23.665 -11.517 10.318 1.00 88.75 95 SER A O 1
ATOM 766 N N . GLN A 1 96 ? 23.266 -13.625 10.958 1.00 89.31 96 GLN A N 1
ATOM 767 C CA . GLN A 1 96 ? 24.639 -14.082 10.782 1.00 89.31 96 GLN A CA 1
ATOM 768 C C . GLN A 1 96 ? 25.025 -14.147 9.300 1.00 89.31 96 GLN A C 1
ATOM 770 O O . GLN A 1 96 ? 26.079 -13.635 8.926 1.00 89.31 96 GLN A O 1
ATOM 775 N N . LEU A 1 97 ? 24.164 -14.711 8.448 1.00 88.12 97 LEU A N 1
ATOM 776 C CA . LEU A 1 97 ? 24.413 -14.855 7.012 1.00 88.12 97 LEU A CA 1
ATOM 777 C C . LEU A 1 97 ? 24.669 -13.502 6.336 1.00 88.12 97 LEU A C 1
ATOM 779 O O . LEU A 1 97 ? 25.604 -13.365 5.548 1.00 88.12 97 LEU A O 1
ATOM 783 N N . TYR A 1 98 ? 23.857 -12.497 6.668 1.00 89.31 98 TYR A N 1
ATOM 784 C CA . TYR A 1 98 ? 23.945 -11.163 6.073 1.00 89.31 98 TYR A CA 1
ATOM 785 C C . TYR A 1 98 ? 24.853 -10.197 6.850 1.00 89.31 98 TYR A C 1
ATOM 787 O O . TYR A 1 98 ? 25.035 -9.063 6.415 1.00 89.31 98 TYR A O 1
ATOM 795 N N . SER A 1 99 ? 25.463 -10.620 7.963 1.00 89.06 99 SER A N 1
ATOM 796 C CA . SER A 1 99 ? 26.359 -9.765 8.764 1.00 89.06 99 SER A CA 1
ATOM 797 C C . SER A 1 99 ? 27.578 -9.260 7.984 1.00 89.06 99 SER A C 1
ATOM 799 O O . SER A 1 99 ? 28.128 -8.208 8.298 1.00 89.06 99 SER A O 1
ATOM 801 N N . HIS A 1 100 ? 27.977 -9.989 6.941 1.00 88.25 100 HIS A N 1
ATOM 802 C CA . HIS A 1 100 ? 29.096 -9.638 6.074 1.00 88.25 100 HIS A CA 1
ATOM 803 C C . HIS A 1 100 ? 28.775 -8.533 5.054 1.00 88.25 100 HIS A C 1
ATOM 805 O O . HIS A 1 100 ? 29.693 -8.049 4.390 1.00 88.25 100 HIS A O 1
ATOM 811 N N . LEU A 1 101 ? 27.506 -8.130 4.890 1.00 87.75 101 LEU A N 1
ATOM 812 C CA . LEU A 1 101 ? 27.158 -7.039 3.980 1.00 87.75 101 LEU A CA 1
ATOM 813 C C . LEU A 1 101 ? 27.582 -5.675 4.557 1.00 87.75 101 LEU A C 1
ATOM 815 O O . LEU A 1 101 ? 27.374 -5.405 5.744 1.00 87.75 101 LEU A O 1
ATOM 819 N N . PRO A 1 102 ? 28.120 -4.770 3.718 1.00 85.38 102 PRO A N 1
ATOM 820 C CA . PRO A 1 102 ? 28.441 -3.416 4.146 1.00 85.38 102 PRO A CA 1
ATOM 821 C C . PRO A 1 102 ? 27.163 -2.687 4.582 1.00 85.38 102 PRO A C 1
ATOM 823 O O . PRO A 1 102 ? 26.164 -2.691 3.868 1.00 85.38 102 PRO A O 1
ATOM 826 N N . GLY A 1 103 ? 27.201 -2.056 5.758 1.00 82.19 103 GLY A N 1
ATOM 827 C CA . GLY A 1 103 ? 26.050 -1.369 6.358 1.00 82.19 103 GLY A CA 1
ATOM 828 C C . GLY A 1 103 ? 25.291 -2.188 7.405 1.00 82.19 103 GLY A C 1
ATOM 829 O O . GLY A 1 103 ? 24.525 -1.609 8.172 1.00 82.19 103 GLY A O 1
ATOM 830 N N . GLY A 1 104 ? 25.559 -3.494 7.505 1.00 85.75 104 GLY A N 1
ATOM 831 C CA . GLY A 1 104 ? 24.942 -4.362 8.502 1.00 85.75 104 GLY A CA 1
ATOM 832 C C . GLY A 1 104 ? 23.427 -4.505 8.335 1.00 85.75 104 GLY A C 1
ATOM 833 O O . GLY A 1 104 ? 22.829 -4.081 7.347 1.00 85.75 104 GLY A O 1
ATOM 834 N N . ILE A 1 105 ? 22.796 -5.138 9.321 1.00 89.75 105 ILE A N 1
ATOM 835 C CA . ILE A 1 105 ? 21.364 -5.442 9.308 1.00 89.75 105 ILE A CA 1
ATOM 836 C C . ILE A 1 105 ? 20.710 -4.653 10.431 1.00 89.75 105 ILE A C 1
ATOM 838 O O . ILE A 1 105 ? 21.079 -4.804 11.592 1.00 89.75 105 ILE A O 1
ATOM 842 N N . ALA A 1 106 ? 19.722 -3.828 10.093 1.00 88.44 106 ALA A N 1
ATOM 843 C CA . ALA A 1 106 ? 18.960 -3.098 11.101 1.00 88.44 106 ALA A CA 1
ATOM 844 C C . ALA A 1 106 ? 17.965 -4.013 11.831 1.00 88.44 106 ALA A C 1
ATOM 846 O O . ALA A 1 106 ? 17.852 -3.963 13.054 1.00 88.44 106 ALA A O 1
ATOM 847 N N . LYS A 1 107 ? 17.218 -4.830 11.076 1.00 90.00 107 LYS A N 1
ATOM 848 C CA . LYS A 1 107 ? 16.230 -5.776 11.604 1.00 90.00 107 LYS A CA 1
ATOM 849 C C . LYS A 1 107 ? 15.852 -6.820 10.557 1.00 90.00 107 LYS A C 1
ATOM 851 O O . LYS A 1 107 ? 15.703 -6.477 9.385 1.00 90.00 107 LYS A O 1
ATOM 856 N N . VAL A 1 108 ? 15.634 -8.060 10.988 1.00 90.31 108 VAL A N 1
ATOM 857 C CA . VAL A 1 108 ? 15.073 -9.127 10.150 1.00 90.31 108 VAL A CA 1
ATOM 858 C C . VAL A 1 108 ? 13.597 -9.297 10.499 1.00 90.31 108 VAL A C 1
ATOM 860 O O . VAL A 1 108 ? 13.222 -9.342 11.666 1.00 90.31 108 VAL A O 1
ATOM 863 N N . TRP A 1 109 ? 12.746 -9.386 9.480 1.00 88.88 109 TRP A N 1
ATOM 864 C CA . TRP A 1 109 ? 11.323 -9.667 9.647 1.00 88.88 109 TRP A CA 1
ATOM 865 C C . TRP A 1 109 ? 11.003 -10.974 8.936 1.00 88.88 109 TRP A C 1
ATOM 867 O O . TRP A 1 109 ? 11.162 -11.073 7.720 1.00 88.88 109 TRP A O 1
ATOM 877 N N . LEU A 1 110 ? 10.557 -11.977 9.690 1.00 86.88 110 LEU A N 1
ATOM 878 C CA . LEU A 1 110 ? 10.121 -13.240 9.112 1.00 86.88 110 LEU A CA 1
ATOM 879 C C . LEU A 1 110 ? 8.648 -13.138 8.713 1.00 86.88 110 LEU A C 1
ATOM 881 O O . LEU A 1 110 ? 7.797 -12.848 9.556 1.00 86.88 110 LEU A O 1
ATOM 885 N N . ASN A 1 111 ? 8.349 -13.383 7.437 1.00 86.38 111 ASN A N 1
ATOM 886 C CA . ASN A 1 111 ? 6.969 -13.483 6.977 1.00 86.38 111 ASN A CA 1
ATOM 887 C C . ASN A 1 111 ? 6.357 -14.788 7.506 1.00 86.38 111 ASN A C 1
ATOM 889 O O . ASN A 1 111 ? 6.883 -15.865 7.223 1.00 86.38 111 ASN A O 1
ATOM 893 N N . ARG A 1 112 ? 5.280 -14.689 8.292 1.00 81.81 112 ARG A N 1
ATOM 894 C CA . ARG A 1 112 ? 4.606 -15.836 8.919 1.00 81.81 112 ARG A CA 1
ATOM 895 C C . ARG A 1 112 ? 3.297 -16.126 8.203 1.00 81.81 112 ARG A C 1
ATOM 897 O O . ARG A 1 112 ? 2.625 -15.197 7.757 1.00 81.81 112 ARG A O 1
ATOM 904 N N . ASP A 1 113 ? 2.917 -17.397 8.153 1.00 83.06 113 ASP A N 1
ATOM 905 C CA . ASP A 1 113 ? 1.572 -17.763 7.726 1.00 83.06 113 ASP A CA 1
ATOM 906 C C . ASP A 1 113 ? 0.576 -17.407 8.836 1.00 83.06 113 ASP A C 1
ATOM 908 O O . ASP A 1 113 ? 0.622 -17.942 9.943 1.00 83.06 113 ASP A O 1
ATOM 912 N N . LEU A 1 114 ? -0.294 -16.441 8.550 1.00 85.00 114 LEU A N 1
ATOM 913 C CA . LEU A 1 114 ? -1.284 -15.935 9.494 1.00 85.00 114 LEU A CA 1
ATOM 914 C C . LEU A 1 114 ? -2.624 -16.682 9.391 1.00 85.00 114 LEU A C 1
ATOM 916 O O . LEU A 1 114 ? -3.515 -16.382 10.184 1.00 85.00 114 LEU A O 1
ATOM 920 N N . LYS A 1 115 ? -2.783 -17.641 8.461 1.00 87.69 115 LYS A N 1
ATOM 921 C CA . LYS A 1 115 ? -4.017 -18.427 8.265 1.00 87.69 115 LYS A CA 1
ATOM 922 C C . LYS A 1 115 ? -5.268 -17.526 8.320 1.00 87.69 115 LYS A C 1
ATOM 924 O O . LYS A 1 115 ? -5.393 -16.590 7.533 1.00 87.69 115 LYS A O 1
ATOM 929 N N . ASP A 1 116 ? -6.149 -17.745 9.297 1.00 88.44 116 ASP A N 1
ATOM 930 C CA . ASP A 1 116 ? -7.417 -17.024 9.442 1.00 88.44 116 ASP A CA 1
ATOM 931 C C . ASP A 1 116 ? -7.306 -15.682 10.196 1.00 88.44 116 ASP A C 1
ATOM 933 O O . ASP A 1 116 ? -8.282 -14.926 10.234 1.00 88.44 116 ASP A O 1
ATOM 937 N N . LEU A 1 117 ? -6.150 -15.334 10.786 1.00 91.12 117 LEU A N 1
ATOM 938 C CA . LEU A 1 117 ? -5.981 -14.095 11.571 1.00 91.12 117 LEU A CA 1
ATOM 939 C C . LEU A 1 117 ? -6.360 -12.819 10.800 1.00 91.12 117 LEU A C 1
ATOM 941 O O . LEU A 1 117 ? -7.007 -11.963 11.412 1.00 91.12 117 LEU A O 1
ATOM 945 N N . PRO A 1 118 ? -6.003 -12.649 9.508 1.00 93.88 118 PRO A N 1
ATOM 946 C CA . PRO A 1 118 ? -6.393 -11.466 8.746 1.00 93.88 118 PRO A CA 1
ATOM 947 C C . PRO A 1 118 ? -7.915 -11.342 8.639 1.00 93.88 118 PRO A C 1
ATOM 949 O O . PRO A 1 118 ? -8.463 -10.285 8.932 1.00 93.88 118 PRO A O 1
ATOM 952 N N . SER A 1 119 ? -8.615 -12.447 8.361 1.00 93.94 119 SER A N 1
ATOM 953 C CA . SER A 1 119 ? -10.081 -12.446 8.268 1.00 93.94 119 SER A CA 1
ATOM 954 C C . SER A 1 119 ? -10.753 -12.068 9.597 1.00 93.94 119 SER A C 1
ATOM 956 O O . SER A 1 119 ? -11.725 -11.311 9.619 1.00 93.94 119 SER A O 1
ATOM 958 N N . ILE A 1 120 ? -10.207 -12.530 10.731 1.00 95.19 120 ILE A N 1
ATOM 959 C CA . ILE A 1 120 ? -10.696 -12.180 12.073 1.00 95.19 120 ILE A CA 1
ATOM 960 C C . ILE A 1 120 ? -10.421 -10.699 12.369 1.00 95.19 120 ILE A C 1
ATOM 962 O O . ILE A 1 120 ? -11.253 -10.019 12.976 1.00 95.19 120 ILE A O 1
ATOM 966 N N . TYR A 1 121 ? -9.268 -10.182 11.937 1.00 96.06 121 TYR A N 1
ATOM 967 C CA . TYR A 1 121 ? -8.921 -8.771 12.079 1.00 96.06 121 TYR A CA 1
ATOM 968 C C . TYR A 1 121 ? -9.861 -7.872 11.271 1.00 96.06 121 TYR A C 1
ATOM 970 O O . TYR A 1 121 ? -10.390 -6.907 11.826 1.00 96.06 121 TYR A O 1
ATOM 978 N N . ASP A 1 122 ? -10.133 -8.221 10.015 1.00 96.12 122 ASP A N 1
ATOM 979 C CA . ASP A 1 122 ? -11.049 -7.478 9.148 1.00 96.12 122 ASP A CA 1
ATOM 980 C C . ASP A 1 122 ? -12.476 -7.503 9.703 1.00 96.12 122 ASP A C 1
ATOM 982 O O . ASP A 1 122 ? -13.150 -6.472 9.760 1.00 96.12 122 ASP A O 1
ATOM 986 N N . ARG A 1 123 ? -12.917 -8.659 10.220 1.00 95.06 123 ARG A N 1
ATOM 987 C CA . ARG A 1 123 ? -14.201 -8.806 10.924 1.00 95.06 123 ARG A CA 1
ATOM 988 C C . ARG A 1 123 ? -14.289 -7.880 12.139 1.00 95.06 123 ARG A C 1
ATOM 990 O O . ARG A 1 123 ? -15.315 -7.226 12.333 1.00 95.06 123 ARG A O 1
ATOM 997 N N . ARG A 1 124 ? -13.213 -7.769 12.926 1.00 96.62 124 ARG A N 1
ATOM 998 C CA . ARG A 1 124 ? -13.134 -6.831 14.055 1.00 96.62 124 ARG A CA 1
ATOM 999 C C . ARG A 1 124 ? -13.191 -5.378 13.588 1.00 96.62 124 ARG A C 1
ATOM 1001 O O . ARG A 1 124 ? -13.919 -4.592 14.181 1.00 96.62 124 ARG A O 1
ATOM 1008 N N . LEU A 1 125 ? -12.460 -5.021 12.533 1.00 97.25 125 LEU A N 1
ATOM 1009 C CA . LEU A 1 125 ? -12.431 -3.658 11.996 1.00 97.25 125 LEU A CA 1
ATOM 1010 C C . LEU A 1 125 ? -13.803 -3.241 11.445 1.00 97.25 125 LEU A C 1
ATOM 1012 O O . LEU A 1 125 ? -14.270 -2.137 11.720 1.00 97.25 125 LEU A O 1
ATOM 1016 N N . ALA A 1 126 ? -14.497 -4.155 10.764 1.00 95.62 126 ALA A N 1
ATOM 1017 C CA . ALA A 1 126 ? -15.872 -3.949 10.323 1.00 95.62 126 ALA A CA 1
ATOM 1018 C C . ALA A 1 126 ? -16.844 -3.761 11.503 1.00 95.62 126 ALA A C 1
ATOM 1020 O O . ALA A 1 126 ? -17.739 -2.919 11.429 1.00 95.62 126 ALA A O 1
ATOM 1021 N N . ALA A 1 127 ? -16.675 -4.512 12.598 1.00 95.31 127 ALA A N 1
ATOM 1022 C CA . ALA A 1 127 ? -17.469 -4.332 13.813 1.00 95.31 127 ALA A CA 1
ATOM 1023 C C . ALA A 1 127 ? -17.174 -2.989 14.509 1.00 95.31 127 ALA A C 1
ATOM 1025 O O . ALA A 1 127 ? -18.112 -2.314 14.922 1.00 95.31 127 ALA A O 1
ATOM 1026 N N . CYS A 1 128 ? -15.908 -2.559 14.575 1.00 96.75 128 CYS A N 1
ATOM 1027 C CA . CYS A 1 128 ? -15.528 -1.242 15.099 1.00 96.75 128 CYS A CA 1
ATOM 1028 C C . CYS A 1 128 ? -16.153 -0.103 14.284 1.00 96.75 128 CYS A C 1
ATOM 1030 O O . CYS A 1 128 ? -16.809 0.760 14.859 1.00 96.75 128 CYS A O 1
ATOM 1032 N N . GLY A 1 129 ? -16.045 -0.135 12.952 1.00 96.69 129 GLY A N 1
ATOM 1033 C CA . GLY A 1 129 ? -16.653 0.896 12.102 1.00 96.69 129 GLY A CA 1
ATOM 1034 C C . GLY A 1 129 ? -18.183 0.944 12.222 1.00 96.69 129 GLY A C 1
ATOM 1035 O O . GLY A 1 129 ? -18.785 2.019 12.211 1.00 96.69 129 GLY A O 1
ATOM 1036 N N . LYS A 1 130 ? -18.835 -0.214 12.403 1.00 95.06 130 LYS A N 1
ATOM 1037 C CA . LYS A 1 130 ? -20.277 -0.278 12.698 1.00 95.06 130 LYS A CA 1
ATOM 1038 C C . LYS A 1 130 ? -20.616 0.293 14.076 1.00 95.06 130 LYS A C 1
ATOM 1040 O O . LYS A 1 130 ? -21.624 0.987 14.188 1.00 95.06 130 LYS A O 1
ATOM 1045 N N . LEU A 1 131 ? -19.797 0.023 15.095 1.00 95.50 131 LEU A N 1
ATOM 1046 C CA . LEU A 1 131 ? -19.979 0.568 16.441 1.00 95.50 131 LEU A CA 1
ATOM 1047 C C . LEU A 1 131 ? -19.895 2.097 16.422 1.00 95.50 131 LEU A C 1
ATOM 1049 O O . LEU A 1 131 ? -20.806 2.752 16.915 1.00 95.50 131 LEU A O 1
ATOM 1053 N N . GLU A 1 132 ? -18.874 2.660 15.773 1.00 95.44 132 GLU A N 1
ATOM 1054 C CA . GLU A 1 132 ? -18.701 4.113 15.638 1.00 95.44 132 GLU A CA 1
ATOM 1055 C C . GLU A 1 132 ? -19.903 4.768 14.936 1.00 95.44 132 GLU A C 1
ATOM 1057 O O . GLU A 1 132 ? -20.439 5.781 15.392 1.00 95.44 132 GLU A O 1
ATOM 1062 N N . SER A 1 133 ? -20.398 4.165 13.851 1.00 94.25 133 SER A N 1
ATOM 1063 C CA . SER A 1 133 ? -21.595 4.653 13.153 1.00 94.25 133 SER A CA 1
ATOM 1064 C C . SER A 1 133 ? -22.868 4.572 14.014 1.00 94.25 133 SER A C 1
ATOM 1066 O O . SER A 1 133 ? -23.719 5.468 13.973 1.00 94.25 133 SER A O 1
ATOM 1068 N N . ALA A 1 134 ? -23.009 3.521 14.823 1.00 93.44 134 ALA A N 1
ATOM 1069 C CA . ALA A 1 134 ? -24.140 3.355 15.728 1.00 93.44 134 ALA A CA 1
ATOM 1070 C C . ALA A 1 134 ? -24.091 4.354 16.898 1.00 93.44 134 ALA A C 1
ATOM 1072 O O . ALA A 1 134 ? -25.094 5.008 17.186 1.00 93.44 134 ALA A O 1
ATOM 1073 N N . GLU A 1 135 ? -22.933 4.532 17.533 1.00 91.12 135 GLU A N 1
ATOM 1074 C CA . GLU A 1 135 ? -22.754 5.464 18.651 1.00 91.12 135 GLU A CA 1
ATOM 1075 C C . GLU A 1 135 ? -22.923 6.924 18.206 1.00 91.12 135 GLU A C 1
ATOM 1077 O O . GLU A 1 135 ? -23.618 7.694 18.868 1.00 91.12 135 GLU A O 1
ATOM 1082 N N . THR A 1 136 ? -22.398 7.303 17.035 1.00 91.62 136 THR A N 1
ATOM 1083 C CA . THR A 1 136 ? -22.635 8.638 16.450 1.00 91.62 136 THR A CA 1
ATOM 1084 C C . THR A 1 136 ? -24.116 8.875 16.148 1.00 91.62 136 THR A C 1
ATOM 1086 O O . THR A 1 136 ? -24.645 9.956 16.425 1.00 91.62 136 THR A O 1
ATOM 1089 N N . SER A 1 137 ? -24.825 7.857 15.650 1.00 90.56 137 SER A N 1
ATOM 1090 C CA . SER A 1 137 ? -26.275 7.922 15.437 1.00 90.56 137 SER A CA 1
ATOM 1091 C C . SER A 1 137 ? -27.032 8.103 16.755 1.00 90.56 137 SER A C 1
ATOM 1093 O O . SER A 1 137 ? -27.916 8.962 16.833 1.00 90.56 137 SER A O 1
ATOM 1095 N N . LEU A 1 138 ? -26.658 7.360 17.803 1.00 90.00 138 LEU A N 1
ATOM 1096 C CA . LEU A 1 138 ? -27.232 7.478 19.146 1.00 90.00 138 LEU A CA 1
ATOM 1097 C C . LEU A 1 138 ? -27.004 8.879 19.727 1.00 90.00 138 LEU A C 1
ATOM 1099 O O . LEU A 1 138 ? -27.955 9.523 20.176 1.00 90.00 138 LEU A O 1
ATOM 1103 N N . LEU A 1 139 ? -25.774 9.388 19.646 1.00 88.31 139 LEU A N 1
ATOM 1104 C CA . LEU A 1 139 ? -25.416 10.725 20.113 1.00 88.31 139 LEU A CA 1
ATOM 1105 C C . LEU A 1 139 ? -26.187 11.811 19.352 1.00 88.31 139 LEU A C 1
ATOM 1107 O O . LEU A 1 139 ? -26.692 12.756 19.959 1.00 88.31 139 LEU A O 1
ATOM 1111 N N . SER A 1 140 ? -26.361 11.651 18.036 1.00 89.12 140 SER A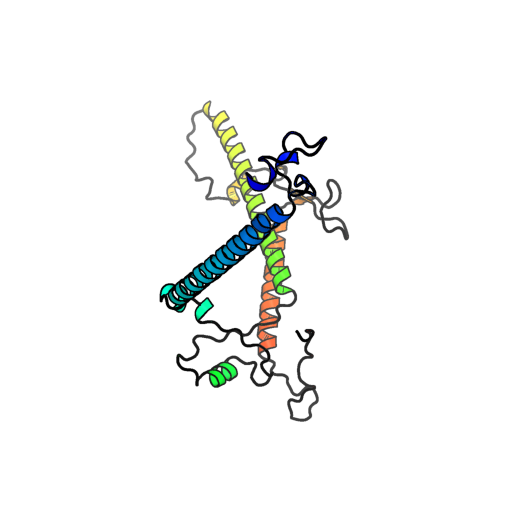 N 1
ATOM 1112 C CA . SER A 1 140 ? -27.167 12.573 17.230 1.00 89.12 140 SER A CA 1
ATOM 1113 C C . SER A 1 140 ? -28.632 12.609 17.684 1.00 89.12 140 SER A C 1
ATOM 1115 O O . SER A 1 140 ? -29.253 13.676 17.712 1.00 89.12 140 SER A O 1
ATOM 1117 N N . THR A 1 141 ? -29.190 11.460 18.076 1.00 88.25 141 THR A N 1
ATOM 1118 C CA . THR A 1 141 ? -30.557 11.343 18.595 1.00 88.25 141 THR A CA 1
ATOM 1119 C C . THR A 1 141 ? -30.665 11.967 19.981 1.00 88.25 141 THR A C 1
ATOM 1121 O O . THR A 1 141 ? -31.557 12.786 20.203 1.00 88.25 141 THR A O 1
ATOM 1124 N N . ALA A 1 142 ? -29.713 11.685 20.874 1.00 87.56 142 ALA A N 1
ATOM 1125 C CA . ALA A 1 142 ? -29.634 12.298 22.198 1.00 87.56 142 ALA A CA 1
ATOM 1126 C C . ALA A 1 142 ? -29.551 13.832 22.109 1.00 87.56 142 ALA A C 1
ATOM 1128 O O . ALA A 1 142 ? -30.318 14.545 22.757 1.00 87.56 142 ALA A O 1
ATOM 1129 N N . ALA A 1 143 ? -28.692 14.356 21.229 1.00 87.38 143 ALA A N 1
ATOM 1130 C CA . ALA A 1 143 ? -28.556 15.791 20.995 1.00 87.38 143 ALA A CA 1
ATOM 1131 C C . ALA A 1 143 ? -29.850 16.420 20.448 1.00 87.38 143 ALA A C 1
ATOM 1133 O O . ALA A 1 143 ? -30.224 17.526 20.849 1.00 87.38 143 ALA A O 1
ATOM 1134 N N . LYS A 1 144 ? -30.572 15.723 19.558 1.00 87.19 144 LYS A N 1
ATOM 1135 C CA . LYS A 1 144 ? -31.886 16.170 19.059 1.00 87.19 144 LYS A CA 1
ATOM 1136 C C . LYS A 1 144 ? -32.935 16.208 20.170 1.00 87.19 144 LYS A C 1
ATOM 1138 O O . LYS A 1 144 ? -33.710 17.163 20.204 1.00 87.19 144 LYS A O 1
ATOM 1143 N N . LEU A 1 145 ? -32.979 15.205 21.049 1.00 85.62 145 LEU A N 1
ATOM 1144 C CA . LEU A 1 145 ? -33.901 15.174 22.191 1.00 85.62 145 LEU A CA 1
ATOM 1145 C C . LEU A 1 145 ? -33.604 16.321 23.159 1.00 85.62 145 LEU A C 1
ATOM 1147 O O . LEU A 1 145 ? -34.489 17.138 23.404 1.00 85.62 145 LEU A O 1
ATOM 1151 N N . ARG A 1 146 ? -32.340 16.486 23.564 1.00 81.94 146 ARG A N 1
ATOM 1152 C CA . ARG A 1 146 ? -31.911 17.585 24.441 1.00 81.94 146 ARG A CA 1
ATOM 1153 C C . ARG A 1 146 ? -32.216 18.958 23.838 1.00 81.94 146 ARG A C 1
ATOM 1155 O O . ARG A 1 146 ? -32.723 19.841 24.518 1.00 81.94 146 ARG A O 1
ATOM 1162 N N . ARG A 1 147 ? -31.993 19.149 22.531 1.00 84.44 147 ARG A N 1
ATOM 1163 C CA . ARG A 1 147 ? -32.354 20.400 21.834 1.00 84.44 147 ARG A CA 1
ATOM 1164 C C . ARG A 1 147 ? -33.867 20.652 21.831 1.00 84.44 147 ARG A C 1
ATOM 1166 O O . ARG A 1 147 ? -34.280 21.805 21.895 1.00 84.44 147 ARG A O 1
ATOM 1173 N N . LYS A 1 148 ? -34.700 19.609 21.730 1.00 85.50 148 LYS A N 1
ATOM 1174 C CA . LYS A 1 148 ? -36.166 19.742 21.825 1.00 85.50 148 LYS A CA 1
ATOM 1175 C C . LYS A 1 148 ? -36.608 20.089 23.246 1.00 85.50 148 LYS A C 1
ATOM 1177 O O . LYS A 1 148 ? -37.518 20.895 23.388 1.00 85.50 148 LYS A O 1
ATOM 1182 N N . GLU A 1 149 ? -35.982 19.506 24.263 1.00 83.56 149 GLU A N 1
ATOM 1183 C CA . GLU A 1 149 ? -36.250 19.816 25.673 1.00 83.56 149 GLU A CA 1
ATOM 1184 C C . GLU A 1 149 ? -35.876 21.258 26.005 1.00 83.56 149 GLU A C 1
ATOM 1186 O O . GLU A 1 149 ? -36.720 21.989 26.508 1.00 83.56 149 GLU A O 1
ATOM 1191 N N . LEU A 1 150 ? -34.681 21.710 25.609 1.00 80.31 150 LEU A N 1
ATOM 1192 C CA . LEU A 1 150 ? -34.249 23.100 25.790 1.00 80.31 150 LEU A CA 1
ATOM 1193 C C . LEU A 1 150 ? -35.202 24.095 25.112 1.00 80.31 150 LEU A C 1
ATOM 1195 O O . LEU A 1 150 ? -35.577 25.090 25.713 1.00 80.31 150 LEU A O 1
ATOM 1199 N N . LYS A 1 151 ? -35.677 23.799 23.893 1.00 81.00 151 LYS A N 1
ATOM 1200 C CA . LYS A 1 151 ? -36.677 24.640 23.208 1.00 81.00 151 LYS A CA 1
ATOM 1201 C C . LYS A 1 151 ? -38.042 24.675 23.902 1.00 81.00 151 LYS A C 1
ATOM 1203 O O . LYS A 1 151 ? -38.772 25.640 23.727 1.00 81.00 151 LYS A O 1
ATOM 1208 N N . LYS A 1 152 ? -38.420 23.616 24.625 1.00 78.81 152 LYS A N 1
ATOM 1209 C CA . LYS A 1 152 ? -39.648 23.592 25.438 1.00 78.81 152 LYS A CA 1
ATOM 1210 C C . LYS A 1 152 ? -39.448 24.308 26.778 1.00 78.81 152 LYS A C 1
ATOM 1212 O O . LYS A 1 152 ? -40.398 24.891 27.283 1.00 78.81 152 LYS A O 1
ATOM 1217 N N . ALA A 1 153 ? -38.235 24.252 27.326 1.00 67.88 153 ALA A N 1
ATOM 1218 C CA . ALA A 1 153 ? -37.844 24.894 28.575 1.00 67.88 153 ALA A CA 1
ATOM 1219 C C . ALA A 1 153 ? -37.578 26.402 28.431 1.00 67.88 153 ALA A C 1
ATOM 1221 O O . ALA A 1 153 ? -37.681 27.111 29.415 1.00 67.88 153 ALA A O 1
ATOM 1222 N N . ASP A 1 154 ? -37.349 26.933 27.228 1.00 55.81 154 ASP A N 1
ATOM 1223 C CA . ASP A 1 154 ? -37.225 28.384 26.965 1.00 55.81 154 ASP A CA 1
ATOM 1224 C C . ASP A 1 154 ? -38.548 29.178 27.183 1.00 55.81 154 ASP A C 1
ATOM 1226 O O . ASP A 1 154 ? -38.657 30.351 26.839 1.00 55.81 154 ASP A O 1
ATOM 1230 N N . GLY A 1 155 ? -39.581 28.539 27.759 1.00 50.78 155 GLY A N 1
ATOM 1231 C CA . GLY A 1 155 ? -40.756 29.178 28.374 1.00 50.78 155 GLY A CA 1
ATOM 1232 C C . GLY A 1 155 ? -40.702 29.271 29.911 1.00 50.78 155 GLY A C 1
ATOM 1233 O O . GLY A 1 155 ? -41.559 29.916 30.511 1.00 50.78 155 GLY A O 1
ATOM 1234 N N . THR A 1 156 ? -39.701 28.666 30.556 1.00 48.47 156 THR A N 1
ATOM 1235 C CA . THR A 1 156 ? -39.491 28.678 32.009 1.00 48.47 156 THR A CA 1
ATOM 1236 C C . THR A 1 156 ? -37.986 28.654 32.291 1.00 48.47 156 THR A C 1
ATOM 1238 O O . THR A 1 156 ? -37.339 27.614 32.211 1.00 48.47 156 THR A O 1
ATOM 1241 N N . ASN A 1 157 ? -37.423 29.825 32.599 1.00 43.16 157 ASN A N 1
ATOM 1242 C CA . ASN A 1 157 ? -36.011 30.022 32.937 1.00 43.16 157 ASN A CA 1
ATOM 1243 C C . ASN A 1 157 ? -35.532 29.069 34.047 1.00 43.16 157 ASN A C 1
ATOM 1245 O O . ASN A 1 157 ? -35.720 29.374 35.220 1.00 43.16 157 ASN A O 1
ATOM 1249 N N . GLU A 1 158 ? -34.821 28.000 33.691 1.00 39.94 158 GLU A N 1
ATOM 1250 C CA . GLU A 1 158 ? -33.790 27.411 34.549 1.00 39.94 158 GLU A CA 1
ATOM 1251 C C . GLU A 1 158 ? -32.568 27.020 33.711 1.00 39.94 158 GLU A C 1
ATOM 1253 O O . GLU A 1 158 ? -32.606 26.179 32.810 1.00 39.94 158 GLU A O 1
ATOM 1258 N N . SER A 1 159 ? -31.461 27.691 34.012 1.00 43.28 159 SER A N 1
ATOM 1259 C CA . SER A 1 159 ? -30.138 27.484 33.442 1.00 43.28 159 SER A CA 1
ATOM 1260 C C . SER A 1 159 ? -29.557 26.149 33.908 1.00 43.28 159 SER A C 1
ATOM 1262 O O . SER A 1 159 ? -29.069 26.046 35.032 1.00 43.28 159 SER A O 1
ATOM 1264 N N . PHE A 1 160 ? -29.561 25.137 33.040 1.00 44.66 160 PHE A N 1
ATOM 1265 C CA . PHE A 1 160 ? -28.779 23.921 33.262 1.00 44.66 160 PHE A CA 1
ATOM 1266 C C . PHE A 1 160 ? -27.375 24.075 32.679 1.00 44.66 160 PHE A C 1
ATOM 1268 O O . PHE A 1 160 ? -27.206 24.325 31.483 1.00 44.66 160 PHE A O 1
ATOM 1275 N N . GLU A 1 161 ? -26.381 23.914 33.555 1.00 42.31 161 GLU A N 1
ATOM 1276 C CA . GLU A 1 161 ? -24.955 23.990 33.257 1.00 42.31 161 GLU A CA 1
ATOM 1277 C C . GLU A 1 161 ? -24.564 23.194 32.005 1.00 42.31 161 GLU A C 1
ATOM 1279 O O . GLU A 1 161 ? -25.051 22.092 31.718 1.00 42.31 161 GLU A O 1
ATOM 1284 N N . SER A 1 162 ? -23.637 23.786 31.254 1.00 43.41 162 SER A N 1
ATOM 1285 C CA . SER A 1 162 ? -23.038 23.266 30.033 1.00 43.41 162 SER A CA 1
ATOM 1286 C C . SER A 1 162 ? -22.200 22.012 30.307 1.00 43.41 162 SER A C 1
ATOM 1288 O O . SER A 1 162 ? -20.972 22.046 30.306 1.00 43.41 162 SER A O 1
ATOM 1290 N N . ALA A 1 163 ? -22.861 20.878 30.527 1.00 45.31 163 ALA A N 1
ATOM 1291 C CA . ALA A 1 163 ? -22.225 19.575 30.423 1.00 45.31 163 ALA A CA 1
ATOM 1292 C C . ALA A 1 163 ? -22.041 19.248 28.936 1.00 45.31 163 ALA A C 1
ATOM 1294 O O . ALA A 1 163 ? -23.010 18.905 28.244 1.00 45.31 163 ALA A O 1
ATOM 1295 N N . ASP A 1 164 ? -20.800 19.425 28.483 1.00 48.66 164 ASP A N 1
ATOM 1296 C CA . ASP A 1 164 ? -20.245 19.017 27.195 1.00 48.66 164 ASP A CA 1
ATOM 1297 C C . ASP A 1 164 ? -20.874 17.694 26.696 1.00 48.66 164 ASP A C 1
ATOM 1299 O O . ASP A 1 164 ? -20.688 16.644 27.328 1.00 48.66 164 ASP A O 1
ATOM 1303 N N . PRO A 1 165 ? -21.673 17.723 25.610 1.00 48.66 165 PRO A N 1
ATOM 1304 C CA . PRO A 1 165 ? -22.360 16.543 25.097 1.00 48.66 165 PRO A CA 1
ATOM 1305 C C . PRO A 1 165 ? -21.399 15.496 24.520 1.00 48.66 165 PRO A C 1
ATOM 1307 O O . PRO A 1 165 ? -21.816 14.353 24.352 1.00 48.66 165 PRO A O 1
ATOM 1310 N N . GLU A 1 166 ? -20.135 15.841 24.253 1.00 48.75 166 GLU A N 1
ATOM 1311 C CA . GLU A 1 166 ? -19.137 14.894 23.741 1.00 48.75 166 GLU A CA 1
ATOM 1312 C C . GLU A 1 166 ? -18.562 13.992 24.843 1.00 48.75 166 GLU A C 1
ATOM 1314 O O . GLU A 1 166 ? -18.062 12.903 24.564 1.00 48.75 166 GLU A O 1
ATOM 1319 N N . ARG A 1 167 ? -18.672 14.393 26.118 1.00 48.81 167 ARG A N 1
ATOM 1320 C CA . ARG A 1 167 ? -17.926 13.754 27.213 1.00 48.81 167 ARG A CA 1
ATOM 1321 C C . ARG A 1 167 ? -18.611 12.544 27.859 1.00 48.81 167 ARG A C 1
ATOM 1323 O O . ARG A 1 167 ? -17.981 11.868 28.665 1.00 48.81 167 ARG A O 1
ATOM 1330 N N . ASN A 1 168 ? -19.872 12.231 27.540 1.00 54.72 168 ASN A N 1
ATOM 1331 C CA . ASN A 1 168 ? -20.590 11.135 28.208 1.00 54.72 168 ASN A CA 1
ATOM 1332 C C . ASN A 1 168 ? -21.480 10.302 27.266 1.00 54.72 168 ASN A C 1
ATOM 1334 O O . ASN A 1 168 ? -22.703 10.444 27.263 1.00 54.72 168 ASN A O 1
ATOM 1338 N N . VAL A 1 169 ? -20.887 9.339 26.553 1.00 58.75 169 VAL A N 1
ATOM 1339 C CA . VAL A 1 169 ? -21.627 8.274 25.835 1.00 58.75 169 VAL A CA 1
ATOM 1340 C C . VAL A 1 169 ? -22.605 7.545 26.777 1.00 58.75 169 VAL A C 1
ATOM 1342 O O . VAL A 1 169 ? -23.758 7.314 26.422 1.00 58.75 169 VAL A O 1
ATOM 1345 N N . ALA A 1 170 ? -22.203 7.306 28.031 1.00 62.28 170 ALA A N 1
ATOM 1346 C CA . ALA A 1 170 ? -23.052 6.704 29.066 1.00 62.28 170 ALA A CA 1
ATOM 1347 C C . ALA A 1 170 ? -24.284 7.559 29.439 1.00 62.28 170 ALA A C 1
ATOM 1349 O O . ALA A 1 170 ? -25.325 7.031 29.829 1.00 62.28 170 ALA A O 1
ATOM 1350 N N . LEU A 1 171 ? -24.192 8.887 29.307 1.00 63.91 171 LEU A N 1
ATOM 1351 C CA . LEU A 1 171 ? -25.323 9.790 29.528 1.00 63.91 171 LEU A CA 1
ATOM 1352 C C . LEU A 1 171 ? -26.281 9.750 28.331 1.00 63.91 171 LEU A C 1
ATOM 1354 O O . LEU A 1 171 ? -27.490 9.757 28.531 1.00 63.91 171 LEU A O 1
ATOM 1358 N N . ALA A 1 172 ? -25.766 9.629 27.103 1.00 63.09 172 ALA A N 1
ATOM 1359 C CA . ALA A 1 172 ? -26.593 9.457 25.908 1.00 63.09 172 ALA A CA 1
ATOM 1360 C C . ALA A 1 172 ? -27.394 8.141 25.935 1.00 63.09 172 ALA A C 1
ATOM 1362 O O . ALA A 1 172 ? -28.592 8.164 25.656 1.00 63.09 172 ALA A O 1
ATOM 1363 N N . GLU A 1 173 ? -26.780 7.026 26.348 1.00 68.25 173 GLU A N 1
ATOM 1364 C CA . GLU A 1 173 ? -27.474 5.738 26.539 1.00 68.25 173 GLU A CA 1
ATOM 1365 C C . GLU A 1 173 ? -28.589 5.824 27.597 1.00 68.25 173 GLU A C 1
ATOM 1367 O O . GLU A 1 173 ? -29.633 5.192 27.453 1.00 68.25 173 GLU A O 1
ATOM 1372 N N . ARG A 1 174 ? -28.406 6.637 28.648 1.00 74.25 174 ARG A N 1
ATOM 1373 C CA . ARG A 1 174 ? -29.435 6.862 29.676 1.00 74.25 174 ARG A CA 1
ATOM 1374 C C . ARG A 1 174 ? -30.564 7.785 29.206 1.00 74.25 174 ARG A C 1
ATOM 1376 O O . ARG A 1 174 ? -31.702 7.611 29.631 1.00 74.25 174 ARG A O 1
ATOM 1383 N N . LEU A 1 175 ? -30.249 8.786 28.384 1.00 72.31 175 LEU A N 1
ATOM 1384 C CA . LEU A 1 175 ? -31.208 9.789 27.906 1.00 72.31 175 LEU A CA 1
ATOM 1385 C C . LEU A 1 175 ? -32.105 9.267 26.778 1.00 72.31 175 LEU A C 1
ATOM 1387 O O . LEU A 1 175 ? -33.250 9.698 26.660 1.00 72.31 175 LEU A O 1
ATOM 1391 N N . VAL A 1 176 ? -31.592 8.375 25.928 1.00 76.88 176 VAL A N 1
ATOM 1392 C CA . VAL A 1 176 ? -32.330 7.852 24.773 1.00 76.88 176 VAL A CA 1
ATOM 1393 C C . VAL A 1 176 ? -33.013 6.531 25.147 1.00 76.88 176 VAL A C 1
ATOM 1395 O O . VAL A 1 176 ? -32.317 5.566 25.467 1.00 76.88 176 VAL A O 1
ATOM 1398 N N . PRO A 1 177 ? -34.354 6.426 25.054 1.00 82.50 177 PRO A N 1
ATOM 1399 C CA . PRO A 1 177 ? -35.059 5.162 25.262 1.00 82.50 177 PRO A CA 1
ATOM 1400 C C . PRO A 1 177 ? -34.543 4.062 24.325 1.00 82.50 177 PRO A C 1
ATOM 1402 O O . PRO A 1 177 ? -34.304 4.330 23.145 1.00 82.50 177 PRO A O 1
ATOM 1405 N N . LYS A 1 178 ? -34.437 2.821 24.821 1.00 80.62 178 LYS A N 1
ATOM 1406 C CA . LYS A 1 178 ? -33.909 1.670 24.057 1.00 80.62 178 LYS A CA 1
ATOM 1407 C C . LYS A 1 178 ? -34.602 1.441 22.711 1.00 80.62 178 LYS A C 1
ATOM 1409 O O . LYS A 1 178 ? -33.958 1.033 21.753 1.00 80.62 178 LYS A O 1
ATOM 1414 N N . ASP A 1 179 ? -35.884 1.776 22.594 1.00 82.00 179 ASP A N 1
ATOM 1415 C CA . ASP A 1 179 ? -36.636 1.620 21.342 1.00 82.00 179 ASP A CA 1
ATOM 1416 C C . ASP A 1 179 ? -36.118 2.506 20.194 1.00 82.00 179 ASP A C 1
ATOM 1418 O O . ASP A 1 179 ? -36.353 2.207 19.023 1.00 82.00 179 ASP A O 1
ATOM 1422 N N . GLN A 1 180 ? -35.415 3.598 20.516 1.00 83.44 180 GLN A N 1
ATOM 1423 C CA . GLN A 1 180 ? -34.827 4.522 19.539 1.00 83.44 180 GLN A CA 1
ATOM 1424 C C . GLN A 1 180 ? -33.369 4.186 19.203 1.00 83.44 180 GLN A C 1
ATOM 1426 O O . GLN A 1 180 ? -32.720 4.936 18.469 1.00 83.44 180 GLN A O 1
ATOM 1431 N N . TRP A 1 181 ? -32.833 3.090 19.743 1.00 86.62 181 TRP A N 1
ATOM 1432 C CA . TRP A 1 181 ? -31.449 2.706 19.504 1.00 86.62 181 TRP A CA 1
ATOM 1433 C C . TRP A 1 181 ? -31.265 2.148 18.084 1.00 86.62 181 TRP A C 1
ATOM 1435 O O . TRP A 1 181 ? -32.184 1.555 17.500 1.00 86.62 181 TRP A O 1
ATOM 1445 N N . PRO A 1 182 ? -30.077 2.344 17.487 1.00 90.00 182 PRO A N 1
ATOM 1446 C CA . PRO A 1 182 ? -29.773 1.802 16.173 1.00 90.00 182 PRO A CA 1
ATOM 1447 C C . PRO A 1 182 ? -29.804 0.272 16.216 1.00 90.00 182 PRO A C 1
ATOM 1449 O O . PRO A 1 182 ? -29.073 -0.376 16.960 1.00 90.00 182 PRO A O 1
ATOM 1452 N N . THR A 1 183 ? -30.626 -0.318 15.357 1.00 91.19 183 THR A N 1
ATOM 1453 C CA . THR A 1 183 ? -30.802 -1.770 15.252 1.00 91.19 183 THR A CA 1
ATOM 1454 C C . THR A 1 183 ? -30.469 -2.226 13.842 1.00 91.19 183 THR A C 1
ATOM 1456 O O . THR A 1 183 ? -30.696 -1.498 12.875 1.00 91.19 183 THR A O 1
ATOM 1459 N N . HIS A 1 184 ? -29.947 -3.440 13.710 1.00 89.94 184 HIS A N 1
ATOM 1460 C CA 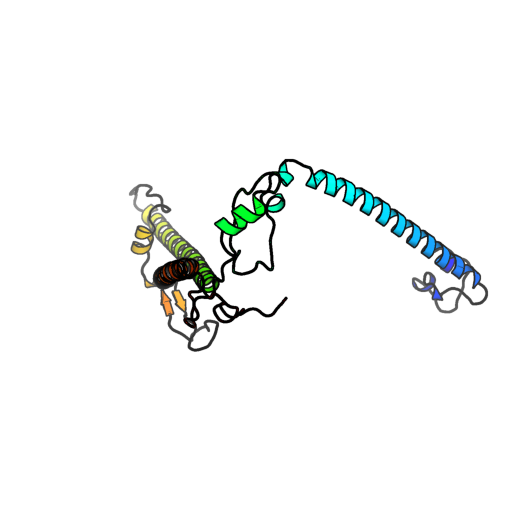. HIS A 1 184 ? -29.727 -4.071 12.414 1.00 89.94 184 HIS A CA 1
ATOM 1461 C C . HIS A 1 184 ? -30.217 -5.515 12.445 1.00 89.94 184 HIS A C 1
ATOM 1463 O O . HIS A 1 184 ? -30.562 -6.056 13.496 1.00 89.94 184 HIS A O 1
ATOM 1469 N N . ARG A 1 185 ? -30.309 -6.129 11.266 1.00 86.44 185 ARG A N 1
ATOM 1470 C CA . ARG A 1 185 ? -30.713 -7.527 11.136 1.00 86.44 185 ARG A CA 1
ATOM 1471 C C . ARG A 1 185 ? -29.519 -8.390 10.798 1.00 86.44 185 ARG A C 1
ATOM 1473 O O . ARG A 1 185 ? -28.723 -8.028 9.926 1.00 86.44 185 ARG A O 1
ATOM 1480 N N . LEU A 1 186 ? -29.436 -9.529 11.471 1.00 86.25 186 LEU A N 1
ATOM 1481 C CA . LEU A 1 186 ? -28.478 -10.566 11.133 1.00 86.25 186 LEU A CA 1
ATOM 1482 C C . LEU A 1 186 ? -28.936 -11.299 9.864 1.00 86.25 186 LEU A C 1
ATOM 1484 O O . LEU A 1 186 ? -30.143 -11.448 9.645 1.00 86.25 186 LEU A O 1
ATOM 1488 N N . PRO A 1 187 ? -28.000 -11.740 9.008 1.00 80.50 187 PRO A N 1
ATOM 1489 C CA . PRO A 1 187 ? -28.341 -12.598 7.882 1.00 80.50 187 PRO A CA 1
ATOM 1490 C C . PRO A 1 187 ? -28.987 -13.898 8.379 1.00 80.50 187 PRO A C 1
A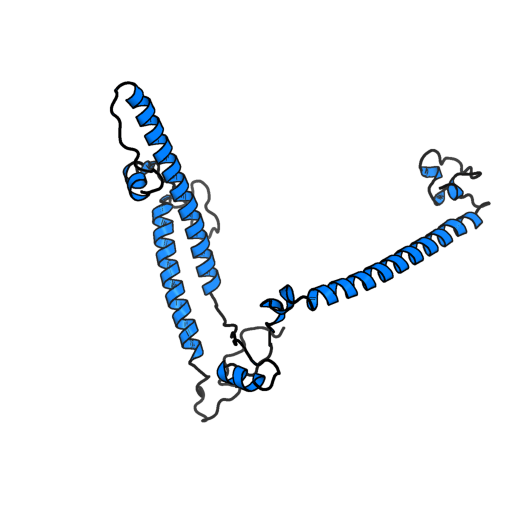TOM 1492 O O . PRO A 1 187 ? -28.561 -14.474 9.379 1.00 80.50 187 PRO A O 1
ATOM 1495 N N . ALA A 1 188 ? -30.030 -14.359 7.688 1.00 77.56 188 ALA A N 1
ATOM 1496 C CA . ALA A 1 188 ? -30.698 -15.614 8.015 1.00 77.56 188 ALA A CA 1
ATOM 1497 C C . ALA A 1 188 ? -30.047 -16.787 7.263 1.00 77.56 188 ALA A C 1
ATOM 1499 O O . ALA A 1 188 ? -29.975 -16.784 6.032 1.00 77.56 188 ALA A O 1
ATOM 1500 N N . GLY A 1 189 ? -29.622 -17.815 8.001 1.00 73.25 189 GLY A N 1
ATOM 1501 C CA . GLY A 1 189 ? -29.080 -19.050 7.427 1.00 73.25 189 GLY A CA 1
ATOM 1502 C C . GLY A 1 189 ? -27.763 -18.844 6.668 1.00 73.25 189 GLY A C 1
ATOM 1503 O O . GLY A 1 189 ? -26.857 -18.180 7.157 1.00 73.25 189 GLY A O 1
ATOM 1504 N N . PHE A 1 190 ? -27.654 -19.437 5.475 1.00 71.62 190 PHE A N 1
ATOM 1505 C CA . PHE A 1 190 ? -26.446 -19.420 4.632 1.00 71.62 190 PHE A CA 1
ATOM 1506 C C . PHE A 1 190 ? -26.286 -18.135 3.789 1.00 71.62 190 PHE A C 1
ATOM 1508 O O . PHE A 1 190 ? -25.324 -17.999 3.037 1.00 71.62 190 PHE A O 1
ATOM 1515 N N . MET A 1 191 ? -27.225 -17.184 3.859 1.00 70.69 191 MET A N 1
ATOM 1516 C CA . MET A 1 191 ? -27.166 -15.998 3.001 1.00 70.69 191 MET A CA 1
ATOM 1517 C C . MET A 1 191 ? -26.081 -15.004 3.457 1.00 70.69 191 MET A C 1
ATOM 1519 O O . MET A 1 191 ? -26.033 -14.662 4.636 1.00 70.69 191 MET A O 1
ATOM 1523 N N . PRO A 1 192 ? -25.244 -14.472 2.543 1.00 67.19 192 PRO A N 1
ATOM 1524 C CA . PRO A 1 192 ? -24.153 -13.560 2.901 1.00 67.19 192 PRO A CA 1
ATOM 1525 C C . PRO A 1 192 ? -24.599 -12.108 3.158 1.00 67.19 192 PRO A C 1
ATOM 1527 O O . PRO A 1 192 ? -23.779 -11.271 3.529 1.00 67.19 192 PRO A O 1
ATOM 1530 N N . PHE A 1 193 ? -25.882 -11.782 2.971 1.00 72.69 193 PHE A N 1
ATOM 1531 C CA . PHE A 1 193 ? -26.448 -10.444 3.170 1.00 72.69 193 PHE A CA 1
ATOM 1532 C C . PHE A 1 193 ? -27.755 -10.510 3.971 1.00 72.69 193 PHE A C 1
ATOM 1534 O O . PHE A 1 193 ? -28.505 -11.482 3.877 1.00 72.69 193 PHE A O 1
ATOM 1541 N N . SER A 1 194 ? -28.042 -9.475 4.768 1.00 71.19 194 SER A N 1
ATOM 1542 C CA . SER A 1 194 ? -29.313 -9.377 5.489 1.00 71.19 194 SER A CA 1
ATOM 1543 C C . SER A 1 194 ? -30.414 -8.862 4.562 1.00 71.19 194 SER A C 1
ATOM 1545 O O . SER A 1 194 ? -30.300 -7.803 3.945 1.00 71.19 194 SER A O 1
ATOM 1547 N N . LEU A 1 195 ? -31.489 -9.638 4.441 1.00 73.81 195 LEU A N 1
ATOM 1548 C CA . LEU A 1 195 ? -32.675 -9.250 3.683 1.00 73.81 195 LEU A CA 1
ATOM 1549 C C . LEU A 1 195 ? -33.592 -8.378 4.551 1.00 73.81 195 LEU A C 1
ATOM 1551 O O . LEU A 1 195 ? -33.740 -8.636 5.751 1.00 73.81 195 LEU A O 1
ATOM 1555 N N . PRO A 1 196 ? -34.266 -7.369 3.972 1.00 69.19 196 PRO A N 1
ATOM 1556 C CA . PRO A 1 196 ? -35.311 -6.661 4.690 1.00 69.19 196 PRO A CA 1
ATOM 1557 C C . PRO A 1 196 ? -36.401 -7.665 5.106 1.00 69.19 196 PRO A C 1
ATOM 1559 O O . PRO A 1 196 ? -36.844 -8.482 4.305 1.00 69.19 196 PRO A O 1
ATOM 1562 N N . PHE A 1 197 ? -36.809 -7.605 6.378 1.00 75.06 197 PHE A N 1
ATOM 1563 C CA . PHE A 1 197 ? -37.845 -8.442 7.016 1.00 75.06 197 PHE A CA 1
ATOM 1564 C C . PHE A 1 197 ? -37.498 -9.910 7.320 1.00 75.06 197 PHE A C 1
ATOM 1566 O O . PHE A 1 197 ? -38.250 -10.544 8.056 1.00 75.06 197 PHE A O 1
ATOM 1573 N N . ILE A 1 198 ? -36.358 -10.430 6.863 1.00 74.94 198 ILE A N 1
ATOM 1574 C CA . ILE A 1 198 ? -35.875 -11.778 7.197 1.00 74.94 198 ILE A CA 1
ATOM 1575 C C . ILE A 1 198 ? -34.663 -11.667 8.137 1.00 74.94 198 ILE A C 1
ATOM 1577 O O . ILE A 1 198 ? -33.756 -10.874 7.897 1.00 74.94 198 ILE A O 1
ATOM 1581 N N . GLY A 1 199 ? -34.647 -12.460 9.212 1.00 78.12 199 GLY A N 1
ATOM 1582 C CA . GLY A 1 199 ? -33.550 -12.506 10.188 1.00 78.12 199 GLY A CA 1
ATOM 1583 C C . GLY A 1 199 ? -33.829 -11.768 11.501 1.00 78.12 199 GLY A C 1
ATOM 1584 O O . GLY A 1 199 ? -34.718 -10.912 11.593 1.00 78.12 199 GLY A O 1
ATOM 1585 N N . GLU A 1 200 ? -33.065 -12.130 12.532 1.00 85.19 200 GLU A N 1
ATOM 1586 C CA . GLU A 1 200 ? -33.190 -11.586 13.886 1.00 85.19 200 GLU A CA 1
ATOM 1587 C C . GLU A 1 200 ? -32.780 -10.110 13.918 1.00 85.19 200 GLU A C 1
ATOM 1589 O O . GLU A 1 200 ? -31.728 -9.728 13.396 1.00 85.19 200 GLU A O 1
ATOM 1594 N N . LYS A 1 201 ? -33.633 -9.268 14.513 1.00 87.12 201 LYS A N 1
ATOM 1595 C CA . LYS A 1 201 ? -33.351 -7.848 14.729 1.00 87.12 201 LYS A CA 1
ATOM 1596 C C . LYS A 1 201 ? -32.616 -7.707 16.057 1.00 87.12 201 LYS A C 1
ATOM 1598 O O . LYS A 1 201 ? -33.208 -7.951 17.103 1.00 87.12 201 LYS A O 1
ATOM 1603 N N . VAL A 1 202 ? -31.363 -7.280 15.999 1.00 89.62 202 VAL A N 1
ATOM 1604 C CA . VAL A 1 202 ? -30.504 -7.110 17.172 1.00 89.62 202 VAL A CA 1
ATOM 1605 C C . VAL A 1 202 ? -30.111 -5.649 17.349 1.00 89.62 202 VAL A C 1
ATOM 1607 O O . VAL A 1 202 ? -30.084 -4.861 16.396 1.00 89.62 202 VAL A O 1
ATOM 1610 N N . ASP A 1 203 ? -29.808 -5.291 18.591 1.00 91.19 203 ASP A N 1
ATOM 1611 C CA . ASP A 1 203 ? -29.185 -4.016 18.918 1.00 91.19 203 ASP A CA 1
ATOM 1612 C C . ASP A 1 203 ? -27.775 -3.964 18.321 1.00 91.19 203 ASP A C 1
ATOM 1614 O O . ASP A 1 203 ? -26.956 -4.862 18.539 1.00 91.19 203 ASP A O 1
ATOM 1618 N N . THR A 1 204 ? -27.500 -2.930 17.529 1.00 92.56 204 THR A N 1
ATOM 1619 C CA . THR A 1 204 ? -26.219 -2.803 16.835 1.00 92.56 204 THR A CA 1
ATOM 1620 C C . THR A 1 204 ? -25.070 -2.562 17.807 1.00 92.56 204 THR A C 1
ATOM 1622 O O . THR A 1 204 ? -23.992 -3.111 17.585 1.00 92.56 204 THR A O 1
ATOM 1625 N N . ILE A 1 205 ? -25.279 -1.794 18.879 1.00 91.69 205 ILE A N 1
ATOM 1626 C CA . ILE A 1 205 ? -24.217 -1.431 19.828 1.00 91.69 205 ILE A CA 1
ATOM 1627 C C . ILE A 1 205 ? -23.811 -2.663 20.637 1.00 91.69 205 ILE A C 1
ATOM 1629 O O . ILE A 1 205 ? -22.635 -3.035 20.658 1.00 91.69 205 ILE A O 1
ATOM 1633 N N . ASP A 1 206 ? -24.786 -3.350 21.235 1.00 92.38 206 ASP A N 1
ATOM 1634 C CA . ASP A 1 206 ? -24.528 -4.551 22.037 1.00 92.38 206 ASP A CA 1
ATOM 1635 C C . ASP A 1 206 ? -23.942 -5.687 21.195 1.00 92.38 206 ASP A C 1
ATOM 1637 O O . ASP A 1 206 ? -23.026 -6.387 21.640 1.00 92.38 206 ASP A O 1
ATOM 1641 N N . TRP A 1 207 ? -24.438 -5.867 19.966 1.00 94.19 207 TRP A N 1
ATOM 1642 C CA . TRP A 1 207 ? -23.878 -6.846 19.040 1.00 94.19 207 TRP A CA 1
ATOM 1643 C C . TRP A 1 207 ? -22.421 -6.516 18.699 1.00 94.19 207 TRP A C 1
ATOM 1645 O O . TRP A 1 207 ? -21.561 -7.380 18.858 1.00 94.19 207 TRP A O 1
ATOM 1655 N N . CYS A 1 208 ? -22.114 -5.268 18.318 1.00 95.12 208 CYS A N 1
ATOM 1656 C CA . CYS A 1 208 ? -20.745 -4.867 17.984 1.00 95.12 208 CYS A CA 1
ATOM 1657 C C . CYS A 1 208 ? -19.794 -5.031 19.178 1.00 95.12 208 CYS A C 1
ATOM 1659 O O . CYS A 1 208 ? -18.686 -5.532 19.005 1.00 95.12 208 CYS A O 1
ATOM 1661 N N . ARG A 1 209 ? -20.219 -4.683 20.402 1.00 95.06 209 ARG A N 1
ATOM 1662 C CA . ARG A 1 209 ? -19.408 -4.860 21.622 1.00 95.06 209 ARG A CA 1
ATOM 1663 C C . ARG A 1 209 ? -19.056 -6.331 21.868 1.00 95.06 209 ARG A C 1
ATOM 1665 O O . ARG A 1 209 ? -17.889 -6.652 22.101 1.00 95.06 209 ARG A O 1
ATOM 1672 N N . LYS A 1 210 ? -20.039 -7.234 21.768 1.00 96.25 210 LYS A N 1
ATOM 1673 C CA . LYS A 1 210 ? -19.819 -8.688 21.903 1.00 96.25 210 LYS A CA 1
ATOM 1674 C C . LYS A 1 210 ? -18.911 -9.227 20.801 1.00 96.25 210 LYS A C 1
ATOM 1676 O O . LYS A 1 210 ? -18.010 -10.016 21.072 1.00 96.25 210 LYS A O 1
ATOM 1681 N N . GLU A 1 211 ? -19.130 -8.771 19.577 1.00 94.94 211 GLU A N 1
ATOM 1682 C CA . GLU A 1 211 ? -18.378 -9.175 18.396 1.00 94.94 211 GLU A CA 1
ATOM 1683 C C . GLU A 1 211 ? -16.900 -8.749 18.478 1.00 94.94 211 GLU A C 1
ATOM 1685 O O . GLU A 1 211 ? -15.993 -9.548 18.232 1.00 94.94 211 GLU A O 1
ATOM 1690 N N . ILE A 1 212 ? -16.629 -7.519 18.922 1.00 96.38 212 ILE A N 1
ATOM 1691 C CA . ILE A 1 212 ? -15.270 -7.011 19.161 1.00 96.38 212 ILE A CA 1
ATOM 1692 C C . ILE A 1 212 ? -14.579 -7.799 20.280 1.00 96.38 212 ILE A C 1
ATOM 1694 O O . ILE A 1 212 ? -13.403 -8.151 20.147 1.00 96.38 212 ILE A O 1
ATOM 1698 N N . ALA A 1 213 ? -15.286 -8.114 21.369 1.00 97.38 213 ALA A N 1
ATOM 1699 C CA . ALA A 1 213 ? -14.735 -8.918 22.459 1.00 97.38 213 ALA A CA 1
ATOM 1700 C C . ALA A 1 213 ? -14.383 -10.343 21.994 1.00 97.38 213 ALA A C 1
ATOM 1702 O O . ALA A 1 213 ? -13.278 -10.827 22.255 1.00 97.38 213 ALA A O 1
ATOM 1703 N N . ALA A 1 214 ? -15.280 -10.989 21.243 1.00 96.38 214 ALA A N 1
ATOM 1704 C CA . ALA A 1 214 ? -15.067 -12.327 20.700 1.00 96.38 214 ALA A CA 1
ATOM 1705 C C . ALA A 1 214 ? -13.881 -12.366 19.722 1.00 96.38 214 ALA A C 1
ATOM 1707 O O . ALA A 1 214 ? -12.956 -13.161 19.897 1.00 96.38 214 ALA A O 1
ATOM 1708 N N . THR A 1 215 ? -13.862 -11.470 18.731 1.00 96.25 215 THR A N 1
ATOM 1709 C CA . THR A 1 215 ? -12.766 -11.379 17.749 1.00 96.25 215 THR A CA 1
ATOM 1710 C C . THR A 1 215 ? -11.435 -11.020 18.402 1.00 96.25 215 THR A C 1
ATOM 1712 O O . THR A 1 215 ? -10.406 -11.571 18.023 1.00 96.25 215 THR A O 1
ATOM 1715 N N . THR A 1 216 ? -11.426 -10.170 19.432 1.00 96.88 216 THR A N 1
ATOM 1716 C CA . THR A 1 216 ? -10.205 -9.864 20.194 1.00 96.88 216 THR A CA 1
ATOM 1717 C C . THR A 1 216 ? -9.671 -11.099 20.916 1.00 96.88 216 THR A C 1
ATOM 1719 O O . THR A 1 216 ? -8.473 -11.369 20.839 1.00 96.88 216 THR A O 1
ATOM 1722 N N . GLY A 1 217 ? -10.542 -11.895 21.543 1.00 96.62 217 GLY A N 1
ATOM 1723 C CA . GLY A 1 217 ? -10.152 -13.169 22.151 1.00 96.62 217 GLY A CA 1
ATOM 1724 C C . GLY A 1 217 ? -9.569 -14.156 21.133 1.00 96.62 217 GLY A C 1
ATOM 1725 O O . GLY A 1 217 ? -8.540 -14.777 21.398 1.00 96.62 217 GLY A O 1
ATOM 1726 N N . LEU A 1 218 ? -10.176 -14.257 19.946 1.00 95.06 218 LEU A N 1
ATOM 1727 C CA . LEU A 1 218 ? -9.666 -15.091 18.853 1.00 95.06 218 LEU A CA 1
ATOM 1728 C C . LEU A 1 218 ? -8.307 -14.604 18.333 1.00 95.06 218 LEU A C 1
ATOM 1730 O O . LEU A 1 218 ? -7.412 -15.418 18.129 1.00 95.06 218 LEU A O 1
ATOM 1734 N N . LEU A 1 219 ? -8.117 -13.291 18.172 1.00 95.25 219 LEU A N 1
ATOM 1735 C CA . LEU A 1 219 ? -6.837 -12.719 17.745 1.00 95.25 219 LEU A CA 1
ATOM 1736 C C . LEU A 1 219 ? -5.729 -12.949 18.771 1.00 95.25 219 LEU A C 1
ATOM 1738 O O . LEU A 1 219 ? -4.596 -13.206 18.378 1.00 95.25 219 LEU A O 1
ATOM 1742 N N . ILE A 1 220 ? -6.026 -12.856 20.070 1.00 95.31 220 ILE A N 1
ATOM 1743 C CA . ILE A 1 220 ? -5.043 -13.144 21.123 1.00 95.31 220 ILE A CA 1
ATOM 1744 C C . ILE A 1 220 ? -4.602 -14.606 21.033 1.00 95.31 220 ILE A C 1
ATOM 1746 O O . ILE A 1 220 ? -3.403 -14.864 20.956 1.00 95.31 220 ILE A O 1
ATOM 1750 N N . LYS A 1 221 ? -5.558 -15.541 20.952 1.00 93.25 221 LYS A N 1
ATOM 1751 C CA . LYS A 1 221 ? -5.262 -16.972 20.788 1.00 93.25 221 LYS A CA 1
ATOM 1752 C C . LYS A 1 221 ? -4.460 -17.239 19.515 1.00 93.25 221 LYS A C 1
ATOM 1754 O O . LYS A 1 221 ? -3.431 -17.894 19.574 1.00 93.25 221 LYS A O 1
ATOM 1759 N N . GLY A 1 222 ? -4.879 -16.665 18.389 1.00 91.25 222 GLY A N 1
ATOM 1760 C CA . GLY A 1 222 ? -4.186 -16.808 17.110 1.00 91.25 222 GLY A CA 1
ATOM 1761 C C . GLY A 1 222 ? -2.759 -16.248 17.120 1.00 91.25 222 GLY A C 1
ATOM 1762 O O . GLY A 1 222 ? -1.855 -16.804 16.506 1.00 91.25 222 GLY A O 1
ATOM 1763 N N . ARG A 1 223 ? -2.518 -15.151 17.847 1.00 90.38 223 ARG A N 1
ATOM 1764 C CA . ARG A 1 223 ? -1.167 -14.592 18.020 1.00 90.38 223 ARG A CA 1
ATOM 1765 C C . ARG A 1 223 ? -0.286 -15.472 18.900 1.00 90.38 223 ARG A C 1
ATOM 1767 O O . ARG A 1 223 ? 0.905 -15.557 18.628 1.00 90.38 223 ARG A O 1
ATOM 1774 N N . GLN A 1 224 ? -0.858 -16.110 19.922 1.00 90.19 224 GLN A N 1
ATOM 1775 C CA . GLN A 1 224 ? -0.146 -17.076 20.762 1.00 90.19 224 GLN A CA 1
ATOM 1776 C C . GLN A 1 224 ? 0.247 -18.311 19.951 1.00 90.19 224 GLN A C 1
ATOM 1778 O O . GLN A 1 224 ? 1.423 -18.645 19.913 1.00 90.19 224 GLN A O 1
ATOM 1783 N N . THR A 1 225 ? -0.677 -18.895 19.180 1.00 88.19 225 THR A N 1
ATOM 1784 C CA . THR A 1 225 ? -0.362 -20.060 18.334 1.00 88.19 225 THR A CA 1
ATOM 1785 C C . THR A 1 225 ? 0.736 -19.757 17.311 1.00 88.19 225 THR A C 1
ATOM 1787 O O . THR A 1 225 ? 1.647 -20.555 17.136 1.00 88.19 225 THR A O 1
ATOM 1790 N N . VAL A 1 226 ? 0.707 -18.576 16.678 1.00 85.62 226 VAL A N 1
ATOM 1791 C CA . VAL A 1 226 ? 1.751 -18.144 15.723 1.00 85.62 226 VAL A CA 1
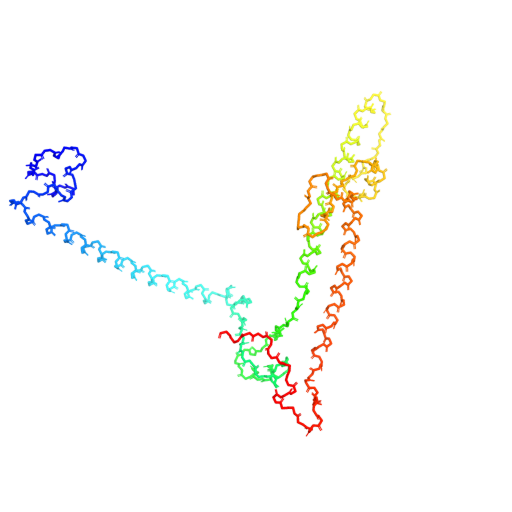ATOM 1792 C C . VAL A 1 226 ? 3.092 -17.842 16.414 1.00 85.62 226 VAL A C 1
ATOM 1794 O O . VAL A 1 226 ? 4.145 -17.876 15.772 1.00 85.62 226 VAL A O 1
ATOM 1797 N N . ALA A 1 227 ? 3.086 -17.498 17.705 1.00 82.25 227 ALA A N 1
ATOM 1798 C CA . ALA A 1 227 ? 4.307 -17.350 18.493 1.00 82.25 227 ALA A CA 1
ATOM 1799 C C . ALA A 1 227 ? 4.897 -18.721 18.863 1.00 82.25 227 ALA A C 1
ATOM 1801 O O . ALA A 1 227 ? 6.098 -18.917 18.684 1.00 82.25 227 ALA A O 1
ATOM 1802 N N . ASP A 1 228 ? 4.064 -19.674 19.274 1.00 78.62 228 ASP A N 1
ATOM 1803 C CA . ASP A 1 228 ? 4.497 -21.015 19.677 1.00 78.62 228 ASP A CA 1
ATOM 1804 C C . ASP A 1 228 ? 5.011 -21.843 18.484 1.00 78.62 228 ASP A C 1
ATOM 1806 O O . ASP A 1 228 ? 6.074 -22.454 18.579 1.00 78.62 228 ASP A O 1
ATOM 1810 N N . GLU A 1 229 ? 4.347 -21.774 17.318 1.00 69.62 229 GLU A N 1
ATOM 1811 C CA . GLU A 1 229 ? 4.809 -22.422 16.071 1.00 69.62 229 GLU A CA 1
ATOM 1812 C C . GLU A 1 229 ? 6.228 -21.966 15.655 1.00 69.62 229 GLU A C 1
ATOM 1814 O O . GLU A 1 229 ? 6.934 -22.685 14.952 1.00 69.62 229 GLU A O 1
ATOM 1819 N N . SER A 1 230 ? 6.683 -20.781 16.091 1.00 56.75 230 SER A N 1
ATOM 1820 C CA . SER A 1 230 ? 8.027 -20.272 15.773 1.00 56.75 230 SER A CA 1
ATOM 1821 C C . SER A 1 230 ? 9.154 -20.848 16.641 1.00 56.75 230 SER A C 1
ATOM 1823 O O . SER A 1 230 ? 10.323 -20.663 16.304 1.00 56.75 230 SER A O 1
ATOM 1825 N N . LEU A 1 231 ? 8.821 -21.550 17.731 1.00 51.47 231 LEU A N 1
ATOM 1826 C CA . LEU A 1 231 ? 9.789 -22.225 18.604 1.00 51.47 231 LEU A CA 1
ATOM 1827 C C . LEU A 1 231 ? 10.011 -23.692 18.222 1.00 51.47 231 LEU A C 1
ATOM 1829 O O . LEU A 1 231 ? 11.076 -24.232 18.518 1.00 51.47 231 LEU A O 1
ATOM 1833 N N . SER A 1 232 ? 9.061 -24.325 17.531 1.00 46.72 232 SER A N 1
ATOM 1834 C CA . SER A 1 232 ? 9.266 -25.655 16.965 1.00 46.72 232 SER A CA 1
ATOM 1835 C C . SER A 1 232 ? 10.102 -25.537 15.689 1.00 46.72 232 SER A C 1
ATOM 1837 O O . SER A 1 232 ? 9.577 -25.506 14.574 1.00 46.72 232 SER A O 1
ATOM 1839 N N . LEU A 1 233 ? 11.429 -25.484 15.842 1.00 52.62 233 LEU A N 1
ATOM 1840 C CA . LEU A 1 233 ? 12.290 -26.125 14.846 1.00 52.62 233 LEU A CA 1
ATOM 1841 C C . LEU A 1 233 ? 11.728 -27.534 14.647 1.00 52.62 233 LEU A C 1
ATOM 1843 O O . LEU A 1 233 ? 11.331 -28.139 15.639 1.00 52.62 233 LEU A O 1
ATOM 1847 N N . SER A 1 234 ? 11.621 -28.012 13.405 1.00 54.75 234 SER A N 1
ATOM 1848 C CA . SER A 1 234 ? 11.154 -29.373 13.129 1.00 54.75 234 SER A CA 1
ATOM 1849 C C . SER A 1 234 ? 11.940 -30.334 14.016 1.00 54.75 234 SER A C 1
ATOM 1851 O O . SER A 1 234 ? 13.132 -30.552 13.778 1.00 54.75 234 SER A O 1
ATOM 1853 N N . GLU A 1 235 ? 11.299 -30.811 15.083 1.00 55.12 235 GLU A N 1
ATOM 1854 C CA . GLU A 1 235 ? 11.813 -31.925 15.854 1.00 55.12 235 GLU A CA 1
ATOM 1855 C C . GLU A 1 235 ? 11.929 -33.090 14.879 1.00 55.12 235 GLU A C 1
ATOM 1857 O O . GLU A 1 235 ? 11.182 -33.162 13.902 1.00 55.12 235 GLU A O 1
ATOM 1862 N N . ASP A 1 236 ? 12.910 -33.950 15.104 1.00 59.69 236 ASP A N 1
ATOM 1863 C CA . ASP A 1 236 ? 13.016 -35.215 14.396 1.00 59.69 236 ASP A CA 1
ATOM 1864 C C . ASP A 1 236 ? 11.707 -35.995 14.619 1.00 59.69 236 ASP A C 1
ATOM 1866 O O . ASP A 1 236 ? 11.470 -36.566 15.686 1.00 59.69 236 ASP A O 1
ATOM 1870 N N . VAL A 1 237 ? 10.800 -35.919 13.640 1.00 64.38 237 VAL A N 1
ATOM 1871 C CA . VAL A 1 237 ? 9.437 -36.454 13.751 1.00 64.38 237 VAL A CA 1
ATOM 1872 C C . VAL A 1 237 ? 9.482 -37.973 13.612 1.00 64.38 237 VAL A C 1
ATOM 1874 O O . VAL A 1 237 ? 8.590 -38.679 14.087 1.00 64.38 237 VAL A O 1
ATOM 1877 N N . ASN A 1 238 ? 10.514 -38.477 12.938 1.00 72.06 238 ASN A N 1
ATOM 1878 C CA . ASN A 1 238 ? 10.667 -39.874 12.579 1.00 72.06 238 ASN A CA 1
ATOM 1879 C C . ASN A 1 238 ? 11.583 -40.659 13.559 1.00 72.06 238 ASN A C 1
ATOM 1881 O O . ASN A 1 238 ? 11.554 -41.892 13.555 1.00 72.06 238 ASN A O 1
ATOM 1885 N N . GLY A 1 239 ? 12.316 -39.968 14.438 1.00 65.19 239 GLY A N 1
ATOM 1886 C CA . GLY A 1 239 ? 13.191 -40.532 15.466 1.00 65.19 239 GLY A CA 1
ATOM 1887 C C . GLY A 1 239 ? 14.544 -41.055 14.957 1.00 65.19 239 GLY A C 1
ATOM 1888 O O . GLY A 1 239 ? 15.158 -41.882 15.638 1.00 65.19 239 GLY A O 1
ATOM 1889 N N . ASP A 1 240 ? 15.003 -40.648 13.769 1.00 75.88 240 ASP A N 1
ATOM 1890 C CA . ASP A 1 240 ? 16.252 -41.103 13.136 1.00 75.88 240 ASP A CA 1
ATOM 1891 C C . ASP A 1 240 ? 17.520 -40.339 13.579 1.00 75.88 240 ASP A C 1
ATOM 1893 O O . ASP A 1 240 ? 18.643 -40.664 13.167 1.00 75.88 240 ASP A O 1
ATOM 1897 N N . GLY A 1 241 ? 17.357 -39.352 14.457 1.00 65.75 241 GLY A N 1
ATOM 1898 C CA . GLY A 1 241 ? 18.397 -38.477 14.981 1.00 65.75 241 GLY A CA 1
ATOM 1899 C C . GLY A 1 241 ? 18.858 -37.391 14.005 1.00 65.75 241 GLY A C 1
ATOM 1900 O O . GLY A 1 241 ? 19.875 -36.739 14.271 1.00 65.75 241 GLY A O 1
ATOM 1901 N N . LYS A 1 242 ? 18.172 -37.199 12.874 1.00 64.69 242 LYS A N 1
ATOM 1902 C CA . LYS A 1 242 ? 18.467 -36.201 11.841 1.00 64.69 242 LYS A CA 1
ATOM 1903 C C . LYS A 1 242 ? 17.222 -35.364 11.550 1.00 64.69 242 LYS A C 1
ATOM 1905 O O . LYS A 1 242 ? 16.102 -35.720 11.865 1.00 64.69 242 LYS A O 1
ATOM 1910 N N . VAL A 1 243 ? 17.448 -34.181 10.984 1.00 60.75 243 VAL A N 1
ATOM 1911 C CA . VAL A 1 243 ? 16.368 -33.337 10.461 1.00 60.75 243 VAL A CA 1
ATOM 1912 C C . VAL A 1 243 ? 16.435 -33.442 8.949 1.00 60.75 243 VAL A C 1
ATOM 1914 O O . VAL A 1 243 ? 17.203 -32.729 8.293 1.00 60.75 243 VAL A O 1
ATOM 1917 N N . ASP A 1 244 ? 15.661 -34.374 8.412 1.00 70.38 244 ASP A N 1
ATOM 1918 C CA . ASP A 1 244 ? 15.621 -34.695 7.000 1.00 70.38 244 ASP A CA 1
ATOM 1919 C C . ASP A 1 244 ? 14.415 -34.031 6.325 1.00 70.38 244 ASP A C 1
ATOM 1921 O O . ASP A 1 244 ? 13.570 -33.359 6.916 1.00 70.38 244 ASP A O 1
ATOM 1925 N N . ARG A 1 245 ? 14.326 -34.192 5.004 1.00 64.94 245 ARG A N 1
ATOM 1926 C CA . ARG A 1 245 ? 13.285 -33.563 4.176 1.00 64.94 245 ARG A CA 1
ATOM 1927 C C . ARG A 1 245 ? 11.856 -33.979 4.568 1.00 64.94 245 ARG A C 1
ATOM 1929 O O . ARG A 1 245 ? 10.902 -33.355 4.112 1.00 64.94 245 ARG A O 1
ATOM 1936 N N . GLN A 1 246 ? 11.732 -35.049 5.347 1.00 63.78 246 GLN A N 1
ATOM 1937 C CA . GLN A 1 246 ? 10.487 -35.646 5.819 1.00 63.78 246 GLN A CA 1
ATOM 1938 C C . GLN A 1 246 ? 9.972 -34.971 7.100 1.00 63.78 246 GLN A C 1
ATOM 1940 O O . GLN A 1 246 ? 8.761 -34.920 7.290 1.00 63.78 246 GLN A O 1
ATOM 1945 N N . ASP A 1 247 ? 10.869 -34.383 7.900 1.00 64.69 247 ASP A N 1
ATOM 1946 C CA . ASP A 1 247 ? 10.553 -33.641 9.133 1.00 64.69 247 ASP A CA 1
ATOM 1947 C C . ASP A 1 247 ? 10.154 -32.187 8.844 1.00 64.69 247 ASP A C 1
ATOM 1949 O O . ASP A 1 247 ? 9.628 -31.467 9.692 1.00 64.69 247 ASP A O 1
ATOM 1953 N N . LEU A 1 248 ? 10.379 -31.738 7.606 1.00 62.59 248 LEU A N 1
ATOM 1954 C CA . LEU A 1 248 ? 9.949 -30.430 7.139 1.00 62.59 248 LEU A CA 1
ATOM 1955 C C . LEU A 1 248 ? 8.423 -30.379 7.028 1.00 62.59 248 LEU A C 1
ATOM 1957 O O . LEU A 1 248 ? 7.801 -31.212 6.363 1.00 62.59 248 LEU A O 1
ATOM 1961 N N . ASN A 1 249 ? 7.825 -29.319 7.576 1.00 59.59 249 ASN A N 1
ATOM 1962 C CA . ASN A 1 249 ? 6.431 -28.983 7.304 1.00 59.59 249 ASN A CA 1
ATOM 1963 C C . ASN A 1 249 ? 6.206 -28.958 5.784 1.00 59.59 249 ASN A C 1
ATOM 1965 O O . ASN A 1 249 ? 6.886 -28.221 5.062 1.00 59.59 249 ASN A O 1
ATOM 1969 N N . LYS A 1 250 ? 5.270 -29.787 5.291 1.00 55.91 250 LYS A N 1
ATOM 1970 C CA . LYS A 1 250 ? 4.930 -29.850 3.863 1.00 55.91 250 LYS A CA 1
ATOM 1971 C C . LYS A 1 250 ? 4.656 -28.437 3.361 1.00 55.91 250 LYS A C 1
ATOM 1973 O O . LYS A 1 250 ? 3.796 -27.750 3.903 1.00 55.91 250 LYS A O 1
ATOM 1978 N N . GLN A 1 251 ? 5.377 -28.024 2.322 1.00 54.22 251 GLN A N 1
ATOM 1979 C CA . GLN A 1 251 ? 5.156 -26.747 1.657 1.00 54.22 251 GLN A CA 1
ATOM 1980 C C . GLN A 1 251 ? 3.698 -26.691 1.178 1.00 54.22 251 GLN A C 1
ATOM 1982 O O . GLN A 1 251 ? 3.314 -27.400 0.252 1.00 54.22 251 GLN A O 1
ATOM 1987 N N . THR A 1 252 ? 2.874 -25.887 1.851 1.00 48.44 252 THR A N 1
ATOM 1988 C CA . THR A 1 252 ? 1.433 -25.752 1.581 1.00 48.44 252 THR A CA 1
ATOM 1989 C C . THR A 1 252 ? 1.134 -24.834 0.398 1.00 48.44 252 THR A C 1
ATOM 1991 O O . THR A 1 252 ? -0.016 -24.745 -0.029 1.00 48.44 252 THR A O 1
ATOM 1994 N N . TYR A 1 253 ? 2.152 -24.176 -0.161 1.00 49.03 253 TYR A N 1
ATOM 1995 C CA . TYR A 1 253 ? 2.004 -23.272 -1.297 1.00 49.03 253 TYR A CA 1
ATOM 1996 C C . TYR A 1 253 ? 2.458 -23.929 -2.604 1.00 49.03 253 TYR A C 1
ATOM 1998 O O . TYR A 1 253 ? 3.507 -24.585 -2.619 1.00 49.03 253 TYR A O 1
ATOM 2006 N N . PRO A 1 254 ? 1.725 -23.718 -3.714 1.00 34.09 254 PRO A N 1
ATOM 2007 C CA . PRO A 1 254 ? 2.225 -24.073 -5.033 1.00 34.09 254 PRO A CA 1
ATOM 2008 C C . PRO A 1 254 ? 3.526 -23.300 -5.310 1.00 34.09 254 PRO A C 1
ATOM 2010 O O . PRO A 1 254 ? 3.655 -22.152 -4.869 1.00 34.09 254 PRO A O 1
ATOM 2013 N N . PRO A 1 255 ? 4.510 -23.904 -6.000 1.00 41.94 255 PRO A N 1
ATOM 2014 C CA . PRO A 1 255 ? 5.668 -23.154 -6.468 1.00 41.94 255 PRO A CA 1
ATOM 2015 C C . PRO A 1 255 ? 5.181 -21.999 -7.357 1.00 41.94 255 PRO A C 1
ATOM 2017 O O . PRO A 1 255 ? 4.306 -22.207 -8.200 1.00 41.94 255 PRO A O 1
ATOM 2020 N N . LEU A 1 256 ? 5.707 -20.796 -7.099 1.00 42.19 256 LEU A N 1
ATOM 2021 C CA . LEU A 1 256 ? 5.476 -19.605 -7.922 1.00 42.19 256 LEU A CA 1
ATOM 2022 C C . LEU A 1 256 ? 5.937 -19.830 -9.366 1.00 42.19 256 LEU A C 1
ATOM 2024 O O . LEU A 1 256 ? 6.992 -20.483 -9.543 1.00 42.19 256 LEU A O 1
#